Protein AF-W1Q721-F1 (afdb_monomer_lite)

Foldseek 3Di:
DPPDAAAAEDAPDPCPQPDDDPDDDDRDDRPPQAPKDWDWDDPDPPWIKIWIWGFDPVLRVVVVCLVPDPDPQDADADVVVQDFPDPDWTKIFTDDMWGKDWPFPPDPPDQPDWDWDADPVVRDIDIDGHRTYIYTYDDDDDPVCVVVVPVRDDRMDTDTHTHHHPVRVVVVVVVVCVVVVPPPPPPPDDDDDDDDDDDDDDDDDDDD

Radius of gyration: 26.24 Å; chains: 1; bounding box: 109×42×43 Å

Secondary structure (DSSP, 8-state):
--S--EEEEEE-STTSSSPP--S-S--PPPP---S-EEEEEEEETTEEEEEEEE--HHHHHHHHHHHT--S--PPBSSTTT--BSSS--EEEEEEEEEEEEEEE-SSTT--SEEEEEEETTTTEEEEEEEEEEEEEE--PPPTTTHHHHHHHS-SEEEE--BPPBHHHHHHHHHHHHTTS----------------------------

Sequence (208 aa):
MLDQNFYDIKFSSSSSLKKERTNKRKAEEPSDIKAPLFKLISLSDTTNFMTLYTANDNDCDLVNALLSDTTENAPVSSPEEAKPSSDKIFTYQKLRDYDSNSRMSSNAGLFRQLAITFDEKTSTALFVPIKGKIELKKRRIDNFIEPKLRALSYDVINLNIREPTRTEINERDIRRSNFDPMEFGADEEEANEEVAKEEVTVGDTHLA

pLDDT: mean 72.9, std 17.91, range [31.42, 92.75]

InterPro domains:
  IPR007133 RNA polymerase II associated factor Paf1 [PF03985] (1-199)

Structure (mmCIF, N/CA/C/O backbone):
data_AF-W1Q721-F1
#
_entry.id   AF-W1Q721-F1
#
loop_
_atom_site.group_PDB
_atom_site.id
_atom_site.type_symbol
_atom_site.label_atom_id
_atom_site.label_alt_id
_atom_site.label_comp_id
_atom_site.label_asym_id
_atom_site.label_entity_id
_atom_site.label_seq_id
_atom_site.pdbx_PDB_ins_code
_atom_site.Cartn_x
_atom_site.Cartn_y
_atom_site.Cartn_z
_atom_site.occupancy
_atom_site.B_iso_or_equiv
_atom_site.auth_seq_id
_atom_site.auth_comp_id
_atom_site.auth_asym_id
_atom_site.auth_atom_id
_atom_site.pdbx_PDB_model_num
ATOM 1 N N . MET A 1 1 ? 14.921 -7.487 -6.176 1.00 44.28 1 MET A N 1
ATOM 2 C CA . MET A 1 1 ? 13.558 -7.869 -5.730 1.00 44.28 1 MET A CA 1
ATOM 3 C C . MET A 1 1 ? 13.430 -7.830 -4.192 1.00 44.28 1 MET A C 1
ATOM 5 O O . MET A 1 1 ? 12.718 -8.640 -3.618 1.00 44.28 1 MET A O 1
ATOM 9 N N . LEU A 1 2 ? 14.116 -6.890 -3.515 1.00 49.06 2 LEU A N 1
ATOM 10 C CA . LEU A 1 2 ? 14.218 -6.805 -2.042 1.00 49.06 2 LEU A CA 1
ATOM 11 C C . LEU A 1 2 ? 13.654 -5.497 -1.451 1.00 49.06 2 LEU A C 1
ATOM 13 O O . LEU A 1 2 ? 13.449 -5.416 -0.243 1.00 49.06 2 LEU A O 1
ATOM 17 N N . ASP A 1 3 ? 13.354 -4.500 -2.291 1.00 57.44 3 ASP A N 1
ATOM 18 C CA . ASP A 1 3 ? 12.839 -3.198 -1.832 1.00 57.44 3 ASP A CA 1
ATOM 19 C C . ASP A 1 3 ? 11.321 -3.224 -1.596 1.00 57.44 3 ASP A C 1
ATOM 21 O O . ASP A 1 3 ? 10.780 -2.421 -0.836 1.00 57.44 3 ASP A O 1
ATOM 25 N N . GLN A 1 4 ? 10.622 -4.161 -2.242 1.00 72.81 4 GLN A N 1
ATOM 26 C CA . GLN A 1 4 ? 9.184 -4.349 -2.093 1.00 72.81 4 GLN A CA 1
ATOM 27 C C . GLN A 1 4 ? 8.896 -5.351 -0.979 1.00 72.81 4 GLN A C 1
ATOM 29 O O . GLN A 1 4 ? 9.322 -6.506 -1.010 1.00 72.81 4 GLN A O 1
ATOM 34 N N . ASN A 1 5 ? 8.137 -4.891 0.011 1.00 80.00 5 ASN A N 1
ATOM 35 C CA . ASN A 1 5 ? 7.695 -5.700 1.133 1.00 80.00 5 ASN A CA 1
ATOM 36 C C . ASN A 1 5 ? 6.255 -6.130 0.906 1.00 80.00 5 ASN A C 1
ATOM 38 O O . ASN A 1 5 ? 5.346 -5.302 0.954 1.00 80.00 5 ASN A O 1
ATOM 42 N N . PHE A 1 6 ? 6.044 -7.426 0.714 1.00 85.19 6 PHE A N 1
ATOM 43 C CA . PHE A 1 6 ? 4.704 -7.963 0.547 1.00 85.19 6 PHE A CA 1
ATOM 44 C C . PHE A 1 6 ? 4.094 -8.290 1.908 1.00 85.19 6 PHE A C 1
ATOM 46 O O . PHE A 1 6 ? 4.728 -8.908 2.770 1.00 85.19 6 PHE A O 1
ATOM 53 N N . TYR A 1 7 ? 2.846 -7.875 2.094 1.00 86.69 7 TYR A N 1
ATOM 54 C CA . TYR A 1 7 ? 2.052 -8.148 3.285 1.00 86.69 7 TYR A CA 1
ATOM 55 C C . TYR A 1 7 ? 0.719 -8.766 2.881 1.00 86.69 7 TYR A C 1
ATOM 57 O O . TYR A 1 7 ? 0.099 -8.349 1.907 1.00 86.69 7 TYR A O 1
ATOM 65 N N . ASP A 1 8 ? 0.264 -9.733 3.669 1.00 87.06 8 ASP A N 1
ATOM 66 C CA . ASP A 1 8 ? -1.080 -10.291 3.551 1.00 87.06 8 ASP A CA 1
ATOM 67 C C . ASP A 1 8 ? -2.066 -9.393 4.313 1.00 87.06 8 ASP A C 1
ATOM 69 O O . ASP A 1 8 ? -1.955 -9.233 5.535 1.00 87.06 8 ASP A O 1
ATOM 73 N N . ILE A 1 9 ? -3.010 -8.779 3.598 1.00 87.12 9 ILE A N 1
ATOM 74 C CA . ILE A 1 9 ? -4.035 -7.910 4.182 1.00 87.12 9 ILE A CA 1
ATOM 75 C C . ILE A 1 9 ? -5.312 -8.724 4.373 1.00 87.12 9 ILE A C 1
ATOM 77 O O . ILE A 1 9 ? -6.020 -9.045 3.421 1.00 87.12 9 ILE A O 1
ATOM 81 N N . LYS A 1 10 ? -5.658 -9.002 5.634 1.00 87.88 10 LYS A N 1
ATOM 82 C CA . LYS A 1 10 ? -6.904 -9.690 5.985 1.00 87.88 10 LYS A CA 1
ATOM 83 C C . LYS A 1 10 ? -7.911 -8.722 6.576 1.00 87.88 10 LYS A C 1
ATOM 85 O O . LYS A 1 10 ? -7.728 -8.192 7.673 1.00 87.88 10 LYS A O 1
ATOM 90 N N . PHE A 1 11 ? -9.059 -8.617 5.924 1.00 85.81 11 PHE A N 1
ATOM 91 C CA . PHE A 1 11 ? -10.230 -7.997 6.516 1.00 85.81 11 PHE A CA 1
ATOM 92 C C . PHE A 1 11 ? -10.914 -8.963 7.490 1.00 85.81 11 PHE A C 1
ATOM 94 O O . PHE A 1 11 ? -11.418 -10.016 7.110 1.00 85.81 11 PHE A O 1
ATOM 101 N N . SER A 1 12 ? -10.916 -8.621 8.776 1.00 81.62 12 SER A N 1
ATOM 102 C CA . SER A 1 12 ? -11.415 -9.506 9.843 1.00 81.62 12 SER A CA 1
ATOM 103 C C . SER A 1 12 ? -12.943 -9.550 9.983 1.00 81.62 12 SER A C 1
ATOM 105 O O . SER A 1 12 ? -13.462 -10.389 10.714 1.00 81.62 12 SER A O 1
ATOM 107 N N . SER A 1 13 ? -13.673 -8.661 9.305 1.00 68.81 13 SER A N 1
ATOM 108 C CA . SER A 1 13 ? -15.127 -8.529 9.421 1.00 68.81 13 SER A CA 1
ATOM 109 C C . SER A 1 13 ? -15.785 -8.628 8.052 1.00 68.81 13 SER A C 1
ATOM 111 O O . SER A 1 13 ? -15.409 -7.903 7.139 1.00 68.81 13 SER A O 1
ATOM 113 N N . SER A 1 14 ? -16.847 -9.426 7.929 1.00 59.50 14 SER A N 1
ATOM 114 C CA . SER A 1 14 ? -17.639 -9.587 6.694 1.00 59.50 14 SER A CA 1
ATOM 115 C C . SER A 1 14 ? -18.353 -8.303 6.228 1.00 59.50 14 SER A C 1
ATOM 117 O O . SER A 1 14 ? -19.008 -8.292 5.186 1.00 59.50 14 SER A O 1
ATOM 119 N N . SER A 1 15 ? -18.264 -7.223 7.014 1.00 59.62 15 SER A N 1
ATOM 120 C CA . SER A 1 15 ? -18.813 -5.893 6.709 1.00 59.62 15 SER A CA 1
ATOM 121 C C . SER A 1 15 ? -17.734 -4.821 6.526 1.00 59.62 15 SER A C 1
ATOM 123 O O . SER A 1 15 ? -18.069 -3.643 6.410 1.00 59.62 15 SER A O 1
ATOM 125 N N . SER A 1 16 ? -16.448 -5.188 6.526 1.00 61.97 16 SER A N 1
ATOM 126 C CA . SER A 1 16 ? -15.343 -4.233 6.367 1.00 61.97 16 SER A CA 1
ATOM 127 C C . SER A 1 16 ? -15.384 -3.529 5.013 1.00 61.97 16 SER A C 1
ATOM 129 O O . SER A 1 16 ? -15.204 -2.320 4.970 1.00 61.97 16 SER A O 1
ATOM 131 N N . LEU A 1 17 ? -15.691 -4.270 3.946 1.00 67.44 17 LEU A N 1
ATOM 132 C CA . LEU A 1 17 ? -15.706 -3.782 2.565 1.00 67.44 17 LEU A CA 1
ATOM 133 C C . LEU A 1 17 ? -17.085 -3.299 2.107 1.00 67.44 17 LEU A C 1
ATOM 135 O O . LEU A 1 17 ? -17.212 -2.672 1.064 1.00 67.44 17 LEU A O 1
ATOM 139 N N . LYS A 1 18 ? -18.139 -3.565 2.886 1.00 63.62 18 LYS A N 1
ATOM 140 C CA . LYS A 1 18 ? -19.484 -3.098 2.541 1.00 63.62 18 LYS A CA 1
ATOM 141 C C . LYS A 1 18 ? -19.579 -1.595 2.801 1.00 63.62 18 LYS A C 1
ATOM 143 O O . LYS A 1 18 ? -19.234 -1.128 3.902 1.00 63.62 18 LYS A O 1
ATOM 148 N N . LYS A 1 19 ? -20.087 -0.844 1.816 1.00 58.22 19 LYS A N 1
ATOM 149 C CA . LYS A 1 19 ? -20.560 0.527 2.040 1.00 58.22 19 LYS A CA 1
ATOM 150 C C . LYS A 1 19 ? -21.539 0.506 3.209 1.00 58.22 19 LYS A C 1
ATOM 152 O O . LYS A 1 19 ? -22.361 -0.401 3.357 1.00 58.22 19 LYS A O 1
ATOM 157 N N . GLU A 1 20 ? -21.354 1.447 4.125 1.00 55.50 20 GLU A N 1
ATOM 158 C CA . GLU A 1 20 ? -22.241 1.566 5.274 1.00 55.50 20 GLU A CA 1
ATOM 159 C C . GLU A 1 20 ? -23.632 1.922 4.745 1.00 55.50 20 GLU A C 1
ATOM 161 O O . GLU A 1 20 ? -23.755 2.834 3.933 1.00 55.50 20 GLU A O 1
ATOM 166 N N . ARG A 1 21 ? -24.662 1.156 5.125 1.00 51.06 21 ARG A N 1
ATOM 167 C CA . ARG A 1 21 ? -26.024 1.348 4.611 1.00 51.06 21 ARG A CA 1
ATOM 168 C C . ARG A 1 21 ? -26.571 2.693 5.085 1.00 51.06 21 ARG A C 1
ATOM 170 O O . ARG A 1 21 ? -27.197 2.769 6.137 1.00 51.06 21 ARG A O 1
ATOM 177 N N . THR A 1 22 ? -26.396 3.737 4.292 1.00 46.75 22 THR A N 1
ATOM 178 C CA . THR A 1 22 ? -27.142 4.984 4.435 1.00 46.75 22 THR A CA 1
ATOM 179 C C . THR A 1 22 ? -28.477 4.810 3.711 1.00 46.75 22 THR A C 1
ATOM 181 O O . THR A 1 22 ? -28.616 5.075 2.529 1.00 46.75 22 THR A O 1
ATOM 184 N N . ASN A 1 23 ? -29.472 4.281 4.429 1.00 50.09 23 ASN A N 1
ATOM 185 C CA . ASN A 1 23 ? -30.894 4.343 4.070 1.00 50.09 23 ASN A CA 1
ATOM 186 C C . ASN A 1 23 ? -31.252 4.081 2.587 1.00 50.09 23 ASN A C 1
ATOM 188 O O . ASN A 1 23 ? -31.587 5.025 1.877 1.00 50.09 23 ASN A O 1
ATOM 192 N N . LYS A 1 24 ? -31.296 2.814 2.137 1.00 47.56 24 LYS A N 1
ATOM 193 C CA . LYS A 1 24 ? -32.285 2.285 1.160 1.00 47.56 24 LYS A CA 1
ATOM 194 C C . LYS A 1 24 ? -32.052 0.800 0.847 1.00 47.56 24 LYS A C 1
ATOM 196 O O . LYS A 1 24 ? -30.956 0.267 0.948 1.00 47.56 24 LYS A O 1
ATOM 201 N N . ARG A 1 25 ? -33.153 0.130 0.500 1.00 46.50 25 ARG A N 1
ATOM 202 C CA . ARG A 1 25 ? -33.379 -1.322 0.359 1.00 46.50 25 ARG A CA 1
ATOM 203 C C . ARG A 1 25 ? -32.711 -1.986 -0.860 1.00 46.50 25 ARG A C 1
ATOM 205 O O . ARG A 1 25 ? -33.315 -2.860 -1.472 1.00 46.50 25 ARG A O 1
ATOM 212 N N . LYS A 1 26 ? -31.491 -1.607 -1.233 1.00 45.38 26 LYS A N 1
ATOM 213 C CA . LYS A 1 26 ? -30.727 -2.352 -2.242 1.00 45.38 26 LYS A CA 1
ATOM 214 C C . LYS A 1 26 ? -29.469 -2.889 -1.580 1.00 45.38 26 LYS A C 1
ATOM 216 O O . LYS A 1 26 ? -28.720 -2.142 -0.959 1.00 45.38 26 LYS A O 1
ATOM 221 N N . ALA A 1 27 ? -29.302 -4.208 -1.612 1.00 42.53 27 ALA A N 1
ATOM 222 C CA . ALA A 1 27 ? -28.009 -4.806 -1.339 1.00 42.53 27 ALA A CA 1
ATOM 223 C C . ALA A 1 27 ? -27.096 -4.350 -2.479 1.00 42.53 27 ALA A C 1
ATOM 225 O O . ALA A 1 27 ? -27.151 -4.912 -3.564 1.00 42.53 27 ALA A O 1
ATOM 226 N N . GLU A 1 28 ? -26.375 -3.251 -2.268 1.00 51.97 28 GLU A N 1
ATOM 227 C CA . GLU A 1 28 ? -25.284 -2.879 -3.160 1.00 51.97 28 GLU A CA 1
ATOM 228 C C . GLU A 1 28 ? -24.259 -4.013 -3.108 1.00 51.97 28 GLU A C 1
ATOM 230 O O . GLU A 1 28 ? -23.929 -4.516 -2.023 1.00 51.97 28 GLU A O 1
ATOM 235 N N . GLU A 1 29 ? -23.836 -4.462 -4.287 1.00 49.09 29 GLU A N 1
ATOM 236 C CA . GLU A 1 29 ? -22.746 -5.418 -4.431 1.00 49.09 29 GLU A CA 1
ATOM 237 C C . GLU A 1 29 ? -21.496 -4.888 -3.709 1.00 49.09 29 GLU A C 1
ATOM 239 O O . GLU A 1 29 ? -21.367 -3.671 -3.512 1.00 49.09 29 GLU A O 1
ATOM 244 N N . PRO A 1 30 ? -20.609 -5.771 -3.208 1.00 53.75 30 PRO A N 1
ATOM 245 C CA . PRO A 1 30 ? -19.333 -5.315 -2.665 1.00 53.75 30 PRO A CA 1
ATOM 246 C C . PRO A 1 30 ? -18.684 -4.374 -3.684 1.00 53.75 30 PRO A C 1
ATOM 248 O O . PRO A 1 30 ? -18.600 -4.722 -4.855 1.00 53.75 30 PRO A O 1
ATOM 251 N N . SER A 1 31 ? -18.279 -3.168 -3.268 1.00 59.88 31 SER A N 1
ATOM 252 C CA . SER A 1 31 ? -17.542 -2.311 -4.193 1.00 59.88 31 SER A CA 1
ATOM 253 C C . SER A 1 31 ? -16.242 -3.028 -4.523 1.00 59.88 31 SER A C 1
ATOM 255 O O . SER A 1 31 ? -15.468 -3.312 -3.601 1.00 59.88 31 SER A O 1
ATOM 257 N N . ASP A 1 32 ? -16.012 -3.319 -5.796 1.00 68.81 32 ASP A N 1
ATOM 258 C CA . ASP A 1 32 ? -14.731 -3.835 -6.249 1.00 68.81 32 ASP A CA 1
ATOM 259 C C . ASP A 1 32 ? -13.669 -2.778 -5.954 1.00 68.81 32 ASP A C 1
ATOM 261 O O . ASP A 1 32 ? -13.648 -1.693 -6.532 1.00 68.81 32 ASP A O 1
ATOM 265 N N . ILE A 1 33 ? -12.806 -3.064 -4.981 1.00 75.06 33 ILE A N 1
ATOM 266 C CA . ILE A 1 33 ? -11.715 -2.164 -4.627 1.00 75.06 33 ILE A CA 1
ATOM 267 C C . ILE A 1 33 ? -10.602 -2.397 -5.638 1.00 75.06 33 ILE A C 1
ATOM 269 O O . ILE A 1 33 ? -9.768 -3.289 -5.474 1.00 75.06 33 ILE A O 1
ATOM 273 N N . LYS A 1 34 ? -10.607 -1.589 -6.693 1.00 80.69 34 LYS A N 1
ATOM 274 C CA . LYS A 1 34 ? -9.538 -1.551 -7.686 1.00 80.69 34 LYS A CA 1
ATOM 275 C C . LYS A 1 34 ? -8.477 -0.526 -7.269 1.00 80.69 34 LYS A C 1
ATOM 277 O O . LYS A 1 34 ? -8.814 0.527 -6.735 1.00 80.69 34 LYS A O 1
ATOM 282 N N . ALA A 1 35 ? -7.201 -0.862 -7.479 1.00 85.50 35 ALA A N 1
ATOM 283 C CA . ALA A 1 35 ? -6.041 -0.012 -7.177 1.00 85.50 35 ALA A CA 1
ATOM 284 C C . ALA A 1 35 ? -6.056 0.637 -5.765 1.00 85.50 35 ALA A C 1
ATOM 286 O O . ALA A 1 35 ? -5.959 1.860 -5.666 1.00 85.50 35 ALA A O 1
ATOM 287 N N . PRO A 1 36 ? -6.203 -0.125 -4.659 1.00 90.06 36 PRO A N 1
ATOM 288 C CA . PRO A 1 36 ? -6.260 0.456 -3.318 1.00 90.06 36 PRO A CA 1
ATOM 289 C C . PRO A 1 36 ? -4.937 1.088 -2.887 1.00 90.06 36 PRO A C 1
ATOM 291 O O . PRO A 1 36 ? -3.877 0.476 -3.011 1.00 90.06 36 PRO A O 1
ATOM 294 N N . LEU A 1 37 ? -5.022 2.253 -2.244 1.00 91.19 37 LEU A N 1
ATOM 295 C CA . LEU A 1 37 ? -3.900 2.853 -1.530 1.00 91.19 37 LEU A CA 1
ATOM 296 C C . LEU A 1 37 ? -4.153 2.774 -0.023 1.00 91.19 37 LEU A C 1
ATOM 298 O O . LEU A 1 37 ? -5.150 3.289 0.486 1.00 91.19 37 LEU A O 1
ATOM 302 N N . PHE A 1 38 ? -3.237 2.135 0.700 1.00 91.12 38 PHE A N 1
ATOM 303 C CA . PHE A 1 38 ? -3.291 2.020 2.154 1.00 91.12 38 PHE A CA 1
ATOM 304 C C . PHE A 1 38 ? -2.239 2.925 2.794 1.00 91.12 38 PHE A C 1
ATOM 306 O O . PHE A 1 38 ? -1.048 2.791 2.518 1.00 91.12 38 PHE A O 1
ATOM 313 N N . LYS A 1 39 ? -2.671 3.822 3.683 1.00 90.19 39 LYS A N 1
ATOM 314 C CA . LYS A 1 39 ? -1.780 4.657 4.497 1.00 90.19 39 LYS A CA 1
ATOM 315 C C . LYS A 1 39 ? -1.828 4.187 5.943 1.00 90.19 39 LYS A C 1
ATOM 317 O O . LYS A 1 39 ? -2.883 4.255 6.575 1.00 90.19 39 LYS A O 1
ATOM 32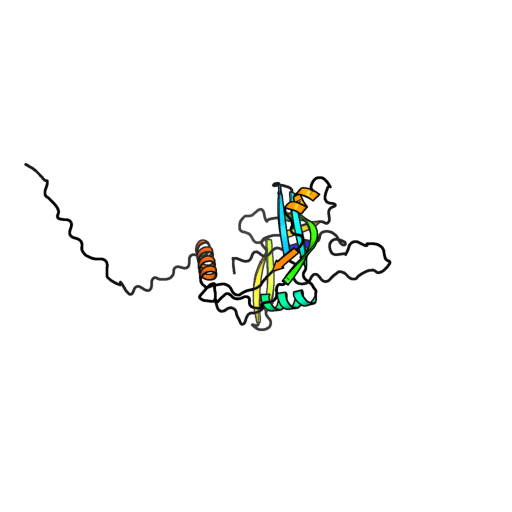2 N N . LEU A 1 40 ? -0.685 3.762 6.469 1.00 89.56 40 LEU A N 1
ATOM 323 C CA . LEU A 1 40 ? -0.528 3.472 7.890 1.00 89.56 40 LEU A CA 1
ATOM 324 C C . LEU A 1 40 ? -0.389 4.785 8.673 1.00 89.56 40 LEU A C 1
ATOM 326 O O . LEU A 1 40 ? 0.361 5.677 8.279 1.00 89.56 40 LEU A O 1
ATOM 330 N N . ILE A 1 41 ? -1.115 4.894 9.780 1.00 89.06 41 ILE A N 1
ATOM 331 C CA . ILE A 1 41 ? -1.090 6.024 10.704 1.00 89.06 41 ILE A CA 1
ATOM 332 C C . ILE A 1 41 ? -0.826 5.476 12.103 1.00 89.06 41 ILE A C 1
ATOM 334 O O . ILE A 1 41 ? -1.689 4.842 12.712 1.00 89.06 41 ILE A O 1
ATOM 338 N N . SER A 1 42 ? 0.362 5.752 12.624 1.00 87.19 42 SER A N 1
ATOM 339 C CA . SER A 1 42 ? 0.734 5.411 13.996 1.00 87.19 42 SER A CA 1
ATOM 340 C C . SER A 1 42 ? 0.403 6.578 14.916 1.00 87.19 42 SER A C 1
ATOM 342 O O . SER A 1 42 ? 0.971 7.659 14.781 1.00 87.19 42 SER A O 1
ATOM 344 N N . LEU A 1 43 ? -0.549 6.374 15.829 1.00 84.12 43 LEU A N 1
ATOM 345 C CA . LEU A 1 43 ? -0.936 7.388 16.815 1.00 84.12 43 LEU A CA 1
ATOM 346 C C . LEU A 1 43 ? -0.166 7.211 18.128 1.00 84.12 43 LEU A C 1
ATOM 348 O O . LEU A 1 43 ? 0.197 8.190 18.776 1.00 84.12 43 LEU A O 1
ATOM 352 N N . SER A 1 44 ? 0.058 5.957 18.517 1.00 82.50 44 SER A N 1
ATOM 353 C CA . SER A 1 44 ? 0.882 5.542 19.651 1.00 82.50 44 SER A CA 1
ATOM 354 C C . SER A 1 44 ? 1.509 4.180 19.354 1.00 82.50 44 SER A C 1
ATOM 356 O O . SER A 1 44 ? 1.069 3.491 18.433 1.00 82.50 44 SER A O 1
ATOM 358 N N . ASP A 1 45 ? 2.460 3.744 20.179 1.00 75.94 45 ASP A N 1
ATOM 359 C CA . ASP A 1 45 ? 3.132 2.440 20.032 1.00 75.94 45 ASP A CA 1
ATOM 360 C C . ASP A 1 45 ? 2.155 1.251 19.994 1.00 75.94 45 ASP A C 1
ATOM 362 O O . ASP A 1 45 ? 2.433 0.208 19.407 1.00 75.94 45 ASP A O 1
ATOM 366 N N . THR A 1 46 ? 0.982 1.412 20.609 1.00 76.88 46 THR A N 1
ATOM 367 C CA . THR A 1 46 ? -0.052 0.376 20.711 1.00 76.88 46 THR A CA 1
ATOM 368 C C . THR A 1 46 ? -1.222 0.572 19.754 1.00 76.88 46 THR A C 1
ATOM 370 O O . THR A 1 46 ? -1.987 -0.368 19.539 1.00 76.88 46 THR A O 1
ATOM 373 N N . THR A 1 47 ? -1.403 1.777 19.204 1.00 81.88 47 THR A N 1
ATOM 374 C CA . THR A 1 47 ? -2.593 2.134 18.424 1.00 81.88 47 THR A CA 1
ATOM 375 C C . THR A 1 47 ? -2.196 2.604 17.034 1.00 81.88 47 THR A C 1
ATOM 377 O O . THR A 1 47 ? -1.790 3.751 16.828 1.00 81.88 47 THR A O 1
ATOM 380 N N . ASN A 1 48 ? -2.385 1.706 16.071 1.00 87.94 48 ASN A N 1
ATOM 381 C CA . ASN A 1 48 ? -2.134 1.948 14.660 1.00 87.94 48 ASN A CA 1
ATOM 382 C C . ASN A 1 48 ? -3.447 1.889 13.880 1.00 87.94 48 ASN A C 1
ATOM 384 O O . ASN A 1 48 ? -4.210 0.929 13.989 1.00 87.94 48 ASN A O 1
ATOM 388 N N . PHE A 1 49 ? -3.681 2.883 13.036 1.00 89.56 49 PHE A N 1
ATOM 389 C CA . PHE A 1 49 ? -4.792 2.915 12.0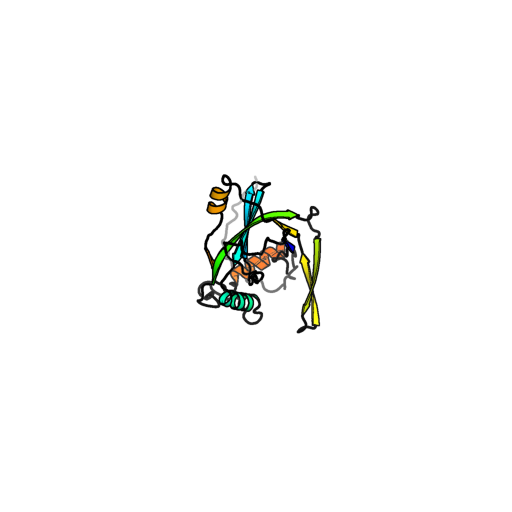96 1.00 89.56 49 PHE A CA 1
ATOM 390 C C . PHE A 1 49 ? -4.284 2.760 10.667 1.00 89.56 49 PHE A C 1
ATOM 392 O O . PHE A 1 49 ? -3.165 3.143 10.347 1.00 89.56 49 PHE A O 1
ATOM 399 N N . MET A 1 50 ? -5.129 2.231 9.791 1.00 90.81 50 MET A N 1
ATOM 400 C CA . MET A 1 50 ? -4.879 2.182 8.357 1.00 90.81 50 MET A CA 1
ATOM 401 C C . MET A 1 50 ? -6.022 2.871 7.627 1.00 90.81 50 MET A C 1
ATOM 403 O O . MET A 1 50 ? -7.168 2.425 7.707 1.00 90.81 50 MET A O 1
ATOM 407 N N . THR A 1 51 ? -5.715 3.924 6.883 1.00 90.50 51 THR A N 1
ATOM 408 C CA . THR A 1 51 ? -6.687 4.575 6.006 1.00 90.50 51 THR A CA 1
ATOM 409 C C . THR A 1 51 ? -6.611 3.963 4.614 1.00 90.50 51 THR A C 1
ATOM 411 O O . THR A 1 51 ? -5.528 3.844 4.042 1.00 90.50 51 THR A O 1
ATOM 414 N N . LEU A 1 52 ? -7.766 3.584 4.075 1.00 90.56 52 LEU A N 1
ATOM 415 C CA . LEU A 1 52 ? -7.932 3.120 2.704 1.00 90.56 52 LEU A CA 1
ATOM 416 C C . LEU A 1 52 ? -8.423 4.270 1.826 1.00 90.56 52 LEU A C 1
ATOM 418 O O . LEU A 1 52 ? -9.440 4.901 2.132 1.00 90.56 52 LEU A O 1
ATOM 422 N N . TYR A 1 53 ? -7.733 4.466 0.711 1.00 91.25 53 TYR A N 1
ATOM 423 C CA . TYR A 1 53 ? -8.101 5.385 -0.352 1.00 91.25 53 TYR A CA 1
ATOM 424 C C . TYR A 1 53 ? -8.346 4.620 -1.650 1.00 91.25 53 TYR A C 1
ATOM 426 O O . TYR A 1 53 ? -7.683 3.616 -1.926 1.00 91.25 53 TYR A O 1
ATOM 434 N N . THR A 1 54 ? -9.276 5.121 -2.455 1.00 89.69 54 THR A N 1
ATOM 435 C CA . THR A 1 54 ? -9.627 4.553 -3.762 1.00 89.69 54 THR A CA 1
ATOM 436 C C . THR A 1 54 ? -9.748 5.663 -4.797 1.00 89.69 54 THR A C 1
ATOM 438 O O . THR A 1 54 ? -10.219 6.757 -4.473 1.00 89.69 54 THR A O 1
ATOM 441 N N . ALA A 1 55 ? -9.330 5.382 -6.029 1.00 87.94 55 ALA A N 1
ATOM 442 C CA . ALA A 1 55 ? -9.588 6.246 -7.177 1.00 87.94 55 ALA A CA 1
ATOM 443 C C . ALA A 1 55 ? -10.955 5.914 -7.810 1.00 87.94 55 ALA A C 1
ATOM 445 O O . ALA A 1 55 ? -11.659 5.009 -7.355 1.00 87.94 55 ALA A O 1
ATOM 446 N N . ASN A 1 56 ? -11.349 6.665 -8.840 1.00 85.69 56 ASN A N 1
ATOM 447 C CA . ASN A 1 56 ? -12.548 6.360 -9.625 1.00 85.69 56 ASN A CA 1
ATOM 448 C C . ASN A 1 56 ? -12.336 5.095 -10.469 1.00 85.69 56 ASN A C 1
ATOM 450 O O . ASN A 1 56 ? -11.219 4.841 -10.907 1.00 85.69 56 ASN A O 1
ATOM 454 N N . ASP A 1 57 ? -13.401 4.360 -10.795 1.00 82.31 57 ASP A N 1
ATOM 455 C CA . ASP A 1 57 ? -13.297 3.079 -11.518 1.00 82.31 57 ASP A CA 1
ATOM 456 C C . ASP A 1 57 ? -12.497 3.176 -12.831 1.00 82.31 57 ASP A C 1
ATOM 458 O O . ASP A 1 57 ? -11.614 2.356 -13.078 1.00 82.31 57 ASP A O 1
ATOM 462 N N . ASN A 1 58 ? -12.734 4.227 -13.626 1.00 83.69 58 ASN A N 1
ATOM 463 C CA . ASN A 1 58 ? -12.005 4.480 -14.877 1.00 83.69 58 ASN A CA 1
ATOM 464 C C . ASN A 1 58 ? -10.515 4.788 -14.647 1.00 83.69 58 ASN A C 1
ATOM 466 O O . ASN A 1 58 ? -9.673 4.490 -15.490 1.00 83.69 58 ASN A O 1
ATOM 470 N N . ASP A 1 59 ? -10.196 5.428 -13.524 1.00 86.50 59 ASP A N 1
ATOM 471 C CA . ASP A 1 59 ? -8.832 5.801 -13.159 1.00 86.50 59 ASP A CA 1
ATOM 472 C C . ASP A 1 59 ? -8.074 4.595 -12.598 1.00 86.50 59 ASP A C 1
ATOM 474 O O . ASP A 1 59 ? -6.891 4.436 -12.877 1.00 86.50 59 ASP A O 1
ATOM 478 N N . CYS A 1 60 ? -8.757 3.708 -11.873 1.00 86.19 60 CYS A N 1
ATOM 479 C CA . CYS A 1 60 ? -8.173 2.497 -11.308 1.00 86.19 60 CYS A CA 1
ATOM 480 C C . CYS A 1 60 ? -7.618 1.552 -12.378 1.00 86.19 60 CYS A C 1
ATOM 482 O O . CYS A 1 60 ? -6.525 1.016 -12.205 1.00 86.19 60 CYS A O 1
ATOM 484 N N . ASP A 1 61 ? -8.355 1.341 -13.471 1.00 87.44 61 ASP A N 1
ATOM 485 C CA . ASP A 1 61 ? -7.906 0.457 -14.552 1.00 87.44 61 ASP A CA 1
ATOM 486 C C . ASP A 1 61 ? -6.664 1.041 -15.258 1.00 87.44 61 ASP A C 1
ATOM 488 O O . ASP A 1 61 ? -5.720 0.308 -15.549 1.00 87.44 61 ASP A O 1
ATOM 492 N N . LEU A 1 62 ? -6.607 2.369 -15.430 1.00 87.81 62 LEU A N 1
ATOM 493 C CA . LEU A 1 62 ? -5.440 3.070 -15.980 1.00 87.81 62 LEU A CA 1
ATOM 494 C C . LEU A 1 62 ? -4.231 3.023 -15.040 1.00 87.81 62 LEU A C 1
ATOM 496 O O . LEU A 1 62 ? -3.125 2.747 -15.489 1.00 87.81 62 LEU A O 1
ATOM 500 N N . VAL A 1 63 ? -4.430 3.259 -13.740 1.00 88.31 63 VAL A N 1
ATOM 501 C CA . VAL A 1 63 ? -3.353 3.171 -12.743 1.00 88.31 63 VAL A CA 1
ATOM 502 C C . VAL A 1 63 ? -2.774 1.762 -12.702 1.00 88.31 63 VAL A C 1
ATOM 504 O O . VAL A 1 63 ? -1.557 1.606 -12.701 1.00 88.31 63 VAL A O 1
ATOM 507 N N . ASN A 1 64 ? -3.625 0.733 -12.697 1.00 86.94 64 ASN A N 1
ATOM 508 C CA . ASN A 1 64 ? -3.156 -0.649 -12.716 1.00 86.94 64 ASN A CA 1
ATOM 509 C C . ASN A 1 64 ? -2.375 -0.954 -13.995 1.00 86.94 64 ASN A C 1
ATOM 511 O O . ASN A 1 64 ? -1.327 -1.583 -13.903 1.00 86.94 64 ASN A O 1
ATOM 515 N N . ALA A 1 65 ? -2.848 -0.482 -15.155 1.00 86.44 65 ALA A N 1
ATOM 516 C CA . ALA A 1 65 ? -2.138 -0.645 -16.418 1.00 86.44 65 ALA A CA 1
ATOM 517 C C . ALA A 1 65 ? -0.741 -0.006 -16.360 1.00 86.44 65 ALA A C 1
ATOM 519 O O . ALA A 1 65 ? 0.234 -0.703 -16.624 1.00 86.44 65 ALA A O 1
ATOM 520 N N . LEU A 1 66 ? -0.645 1.253 -15.912 1.00 85.06 66 LEU A N 1
ATOM 521 C CA . LEU A 1 66 ? 0.622 1.984 -15.766 1.00 85.06 66 LEU A CA 1
ATOM 522 C C . LEU A 1 66 ? 1.582 1.307 -14.776 1.00 85.06 66 LEU A C 1
ATOM 524 O O . LEU A 1 66 ? 2.759 1.152 -15.067 1.00 85.06 66 LEU A O 1
ATOM 528 N N . LEU A 1 67 ? 1.095 0.855 -13.615 1.00 83.44 67 LEU A N 1
ATOM 529 C CA . LEU A 1 67 ? 1.930 0.162 -12.621 1.00 83.44 67 LEU A CA 1
ATOM 530 C C . LEU A 1 67 ? 2.372 -1.239 -13.068 1.00 83.44 67 LEU A C 1
ATOM 532 O O . LEU A 1 67 ? 3.344 -1.772 -12.535 1.00 83.44 67 LEU A O 1
ATOM 536 N N . SER A 1 68 ? 1.631 -1.856 -13.990 1.00 81.06 68 SER A N 1
ATOM 537 C CA . SER A 1 68 ? 1.943 -3.172 -14.555 1.00 81.06 68 SER A CA 1
ATOM 538 C C . SER A 1 68 ? 2.762 -3.106 -15.844 1.00 81.06 68 SER A C 1
ATOM 540 O O . SER A 1 68 ? 3.073 -4.157 -16.408 1.00 81.06 68 SER A O 1
ATOM 542 N N . ASP A 1 69 ? 3.084 -1.904 -16.327 1.00 81.50 69 ASP A N 1
ATOM 543 C CA . ASP A 1 69 ? 3.801 -1.740 -17.581 1.00 81.50 69 ASP A CA 1
ATOM 544 C C . ASP A 1 69 ? 5.253 -2.216 -17.444 1.00 81.50 69 ASP A C 1
ATOM 546 O O . ASP A 1 69 ? 6.030 -1.784 -16.589 1.00 81.50 69 ASP A O 1
ATOM 550 N N . THR A 1 70 ? 5.618 -3.162 -18.300 1.00 73.50 70 THR A N 1
ATOM 551 C CA . THR A 1 70 ? 6.964 -3.732 -18.368 1.00 73.50 70 THR A CA 1
ATOM 552 C C . THR A 1 70 ? 7.798 -3.131 -19.496 1.00 73.50 70 THR A C 1
ATOM 554 O O . THR A 1 70 ? 8.986 -3.434 -19.581 1.00 73.50 70 THR A O 1
ATOM 557 N N . THR A 1 71 ? 7.197 -2.337 -20.386 1.00 69.25 71 THR A N 1
ATOM 558 C CA . THR A 1 71 ? 7.798 -1.930 -21.664 1.00 69.25 71 THR A CA 1
ATOM 559 C C . THR A 1 71 ? 8.570 -0.612 -21.602 1.00 69.25 71 THR A C 1
ATOM 561 O O . THR A 1 71 ? 9.618 -0.515 -22.238 1.00 69.25 71 THR A O 1
ATOM 564 N N . GLU A 1 72 ? 8.141 0.356 -20.788 1.00 62.09 72 GLU A N 1
ATOM 565 C CA . GLU A 1 72 ? 8.703 1.721 -20.758 1.00 62.09 72 GLU A CA 1
ATOM 566 C C . GLU A 1 72 ? 9.566 2.038 -19.512 1.00 62.09 72 GLU A C 1
ATOM 568 O O . GLU A 1 72 ? 9.693 3.183 -19.108 1.00 62.09 72 GLU A O 1
ATOM 573 N N . ASN A 1 73 ? 10.257 1.049 -18.928 1.00 61.56 73 ASN A N 1
ATOM 574 C CA . ASN A 1 73 ? 11.066 1.218 -17.699 1.00 61.56 73 ASN A CA 1
ATOM 575 C C . ASN A 1 73 ? 12.493 1.793 -17.916 1.00 61.56 73 ASN A C 1
ATOM 577 O O . ASN A 1 73 ? 13.410 1.510 -17.133 1.00 61.56 73 ASN A O 1
ATOM 581 N N . ALA A 1 74 ? 12.750 2.531 -19.001 1.00 66.94 74 ALA A N 1
ATOM 582 C CA . ALA A 1 74 ? 14.088 3.072 -19.254 1.00 66.94 74 ALA A CA 1
ATOM 583 C C . ALA A 1 74 ? 14.344 4.303 -18.360 1.00 66.94 74 ALA A C 1
ATOM 585 O O . ALA A 1 74 ? 13.592 5.275 -18.439 1.00 66.94 74 ALA A O 1
ATOM 586 N N . PRO A 1 75 ? 15.403 4.315 -17.527 1.00 67.94 75 PRO A N 1
ATOM 587 C CA . PRO A 1 75 ? 15.637 5.435 -16.631 1.00 67.94 75 PRO A CA 1
ATOM 588 C C . PRO A 1 75 ? 15.998 6.702 -17.392 1.00 67.94 75 PRO A C 1
ATOM 590 O O . PRO A 1 75 ? 16.928 6.723 -18.203 1.00 67.94 75 PRO A O 1
ATOM 593 N N . VAL A 1 76 ? 15.300 7.781 -17.056 1.00 77.50 76 VAL A N 1
ATOM 594 C CA . VAL A 1 76 ? 15.565 9.115 -17.596 1.00 77.50 76 VAL A CA 1
ATOM 595 C C . VAL A 1 76 ? 16.824 9.720 -16.972 1.00 77.50 76 VAL A C 1
ATOM 597 O O . VAL A 1 76 ? 17.153 9.477 -15.802 1.00 77.50 76 VAL A O 1
ATOM 600 N N . SER A 1 77 ? 17.561 10.494 -17.771 1.00 71.00 77 SER A N 1
ATOM 601 C CA . SER A 1 77 ? 18.880 11.012 -17.388 1.00 71.00 77 SER A CA 1
ATOM 602 C C . SER A 1 77 ? 18.786 12.249 -16.501 1.00 71.00 77 SER A C 1
ATOM 604 O O . SER A 1 77 ? 19.640 12.438 -15.639 1.00 71.00 77 SER A O 1
ATOM 606 N N . SER A 1 78 ? 17.746 13.064 -16.689 1.00 67.44 78 SER A N 1
ATOM 607 C CA . SER A 1 78 ? 17.546 14.320 -15.966 1.00 67.44 78 SER A CA 1
ATOM 608 C C . SER A 1 78 ? 16.172 14.375 -15.279 1.00 67.44 78 SER A C 1
ATOM 610 O O . SER A 1 78 ? 15.191 13.878 -15.836 1.00 67.44 78 SER A O 1
ATOM 612 N N . PRO A 1 79 ? 16.045 15.009 -14.095 1.00 65.69 79 PRO A N 1
ATOM 613 C CA . PRO A 1 79 ? 14.751 15.242 -13.445 1.00 65.69 79 PRO A CA 1
ATOM 614 C C . PRO A 1 79 ? 13.784 16.097 -14.282 1.00 65.69 79 PRO A C 1
ATOM 616 O O . PRO A 1 79 ? 12.576 15.993 -14.098 1.00 65.69 79 PRO A O 1
ATOM 619 N N . GLU A 1 80 ? 14.278 16.904 -15.226 1.00 66.19 80 GLU A N 1
ATOM 620 C CA . GLU A 1 80 ? 13.433 17.673 -16.160 1.00 66.19 80 GLU A CA 1
ATOM 621 C C . GLU A 1 80 ? 12.804 16.795 -17.257 1.00 66.19 80 GLU A C 1
ATOM 623 O O . GLU A 1 80 ? 11.741 17.112 -17.797 1.00 66.19 80 GLU A O 1
ATOM 628 N N . GLU A 1 81 ? 13.448 15.668 -17.563 1.00 66.25 81 GLU A N 1
ATOM 629 C CA . GLU A 1 81 ? 12.964 14.640 -18.489 1.00 66.25 81 GLU A CA 1
ATOM 630 C C . GLU A 1 81 ? 12.071 13.615 -17.786 1.00 66.25 81 GLU A C 1
ATOM 632 O O . GLU A 1 81 ? 11.323 12.906 -18.454 1.00 66.25 81 GLU A O 1
ATOM 637 N N . ALA A 1 82 ? 12.090 13.581 -16.446 1.00 63.78 82 ALA A N 1
ATOM 638 C CA . ALA A 1 82 ? 11.197 12.795 -15.594 1.00 63.78 82 ALA A CA 1
ATOM 639 C C . ALA A 1 82 ? 9.776 13.376 -15.572 1.00 63.78 82 ALA A C 1
ATOM 641 O O . ALA A 1 82 ? 9.149 13.552 -14.522 1.00 63.78 82 ALA A O 1
ATOM 642 N N . LYS A 1 83 ? 9.272 13.709 -16.761 1.00 64.81 83 LYS A N 1
ATOM 643 C CA . LYS A 1 83 ? 7.882 14.062 -16.966 1.00 64.81 83 LYS A CA 1
ATOM 644 C C . LYS A 1 83 ? 7.024 12.856 -16.613 1.00 64.81 83 LYS A C 1
ATOM 646 O O . LYS A 1 83 ? 7.445 11.710 -16.789 1.00 64.81 83 LYS A O 1
ATOM 651 N N . PRO A 1 84 ? 5.833 13.103 -16.070 1.00 64.12 84 PRO A N 1
ATOM 652 C CA . PRO A 1 84 ? 4.932 12.017 -15.774 1.00 64.12 84 PRO A CA 1
ATOM 653 C C . PRO A 1 84 ? 4.576 11.243 -17.041 1.00 64.12 84 PRO A C 1
ATOM 655 O O . PRO A 1 84 ? 4.408 11.835 -18.105 1.00 64.12 84 PRO A O 1
ATOM 658 N N . SER A 1 85 ? 4.450 9.921 -16.900 1.00 63.28 85 SER A N 1
ATOM 659 C CA . SER A 1 85 ? 4.041 9.012 -17.987 1.00 63.28 85 SER A CA 1
ATOM 660 C C . SER A 1 85 ? 2.711 9.448 -18.614 1.00 63.28 85 SER A C 1
ATOM 662 O O . SER A 1 85 ? 2.465 9.275 -19.804 1.00 63.28 85 SER A O 1
ATOM 664 N N . SER A 1 86 ? 1.868 10.103 -17.812 1.00 65.44 86 SER A N 1
ATOM 665 C CA . SER A 1 86 ? 0.692 10.824 -18.268 1.00 65.44 86 SER A CA 1
ATOM 666 C C . SER A 1 86 ? 0.580 12.162 -17.541 1.00 65.44 86 SER A C 1
ATOM 668 O O . SER A 1 86 ? 0.738 12.211 -16.325 1.00 65.44 86 SER A O 1
ATOM 670 N N . ASP A 1 87 ? 0.170 13.230 -18.227 1.00 72.88 87 ASP A N 1
ATOM 671 C CA . ASP A 1 87 ? -0.199 14.508 -17.583 1.00 72.88 87 ASP A CA 1
ATOM 672 C C . ASP A 1 87 ? -1.432 14.386 -16.660 1.00 72.88 87 ASP A C 1
ATOM 674 O O . ASP A 1 87 ? -1.884 15.355 -16.043 1.00 72.88 87 ASP A O 1
ATOM 678 N N . LYS A 1 88 ? -2.014 13.185 -16.567 1.00 83.38 88 LYS A N 1
ATOM 679 C CA . LYS A 1 88 ? -3.200 12.904 -15.780 1.00 83.38 88 LYS A CA 1
ATOM 680 C C . LYS A 1 88 ? -2.837 12.736 -14.308 1.00 83.38 88 LYS A C 1
ATOM 682 O O . LYS A 1 88 ? -2.025 11.903 -13.921 1.00 83.38 88 LYS A O 1
ATOM 687 N N . ILE A 1 89 ? -3.525 13.506 -13.474 1.00 88.19 89 ILE A N 1
ATOM 688 C CA . ILE A 1 89 ? -3.467 13.384 -12.021 1.00 88.19 89 ILE A CA 1
ATOM 689 C C . ILE A 1 89 ? -4.576 12.428 -11.581 1.00 88.19 89 ILE A C 1
ATOM 691 O O . ILE A 1 89 ? -5.754 12.673 -11.845 1.00 88.19 89 ILE 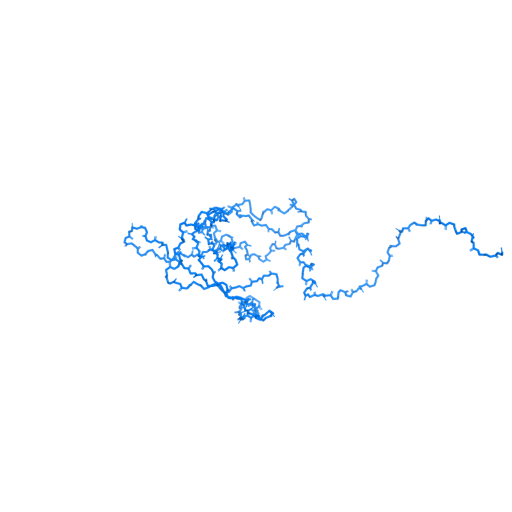A O 1
ATOM 695 N N . PHE A 1 90 ? -4.203 11.348 -10.899 1.00 90.56 90 PHE A N 1
ATOM 696 C CA . PHE A 1 90 ? -5.144 10.381 -10.344 1.00 90.56 90 PHE A CA 1
ATOM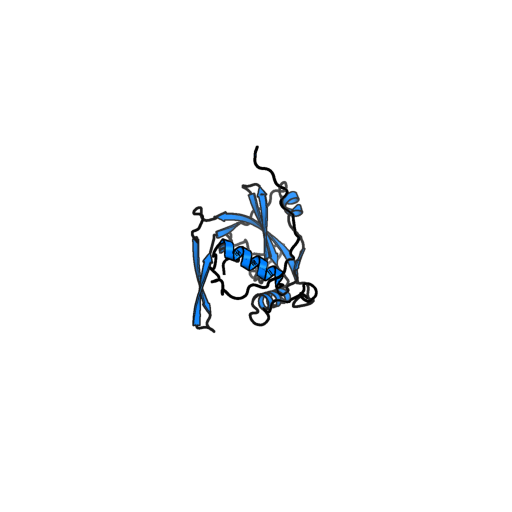 697 C C . PHE A 1 90 ? -5.556 10.807 -8.937 1.00 90.56 90 PHE A C 1
ATOM 699 O O . PHE A 1 90 ? -4.739 10.854 -8.015 1.00 90.56 90 PHE A O 1
ATOM 706 N N . THR A 1 91 ? -6.835 11.126 -8.760 1.00 91.56 91 THR A N 1
ATOM 707 C CA . THR A 1 91 ? -7.367 11.594 -7.479 1.00 91.56 91 THR A CA 1
ATOM 708 C C . THR A 1 91 ? -7.899 10.425 -6.656 1.00 91.56 91 THR A C 1
ATOM 710 O O . THR A 1 91 ? -8.891 9.789 -7.003 1.00 91.56 91 THR A O 1
ATOM 713 N N . TYR A 1 92 ? -7.255 10.183 -5.522 1.00 92.75 92 TYR A N 1
ATOM 714 C CA . TYR A 1 92 ? -7.625 9.182 -4.534 1.00 92.75 92 TYR A CA 1
ATOM 715 C C . TYR A 1 92 ? -8.425 9.821 -3.410 1.00 92.75 92 TYR A C 1
ATOM 717 O O . TYR A 1 92 ? -7.939 10.727 -2.734 1.00 92.75 92 TYR A O 1
ATOM 725 N N . GLN A 1 93 ? -9.634 9.322 -3.175 1.00 90.56 93 GLN A N 1
ATOM 726 C CA . GLN A 1 93 ? -10.490 9.787 -2.088 1.00 90.56 93 GLN A CA 1
ATOM 727 C C . GLN A 1 93 ? -10.447 8.821 -0.912 1.00 90.56 93 GLN A C 1
ATOM 729 O O . GLN A 1 93 ? -10.389 7.599 -1.080 1.00 90.56 93 GLN A O 1
ATOM 734 N N . LYS A 1 94 ? -10.489 9.378 0.299 1.00 89.25 94 LYS A N 1
ATOM 735 C CA . LYS A 1 94 ? -10.567 8.601 1.532 1.00 89.25 94 LYS A CA 1
ATOM 736 C C . LYS A 1 94 ? -11.876 7.813 1.577 1.00 89.25 94 LYS A C 1
ATOM 738 O O . LYS A 1 94 ? -12.958 8.391 1.636 1.00 89.25 94 LYS A O 1
ATOM 743 N N . LEU A 1 95 ? -11.772 6.486 1.609 1.00 85.81 95 LEU A N 1
ATOM 744 C CA . LEU A 1 95 ? -12.931 5.601 1.695 1.00 85.81 95 LEU A CA 1
ATOM 745 C C . LEU A 1 95 ? -13.279 5.285 3.151 1.00 85.81 95 LEU A C 1
ATOM 747 O O . LEU A 1 95 ? -14.432 5.413 3.567 1.00 85.81 95 LEU A O 1
ATOM 751 N N . ARG A 1 96 ? -12.296 4.808 3.925 1.00 85.88 96 ARG A N 1
ATOM 752 C CA . ARG A 1 96 ? -12.527 4.327 5.294 1.00 85.88 96 ARG A CA 1
ATOM 753 C C . ARG A 1 96 ? -11.232 4.215 6.093 1.00 85.88 96 ARG A C 1
ATOM 755 O O . ARG A 1 96 ? -10.186 3.881 5.546 1.00 85.88 96 ARG A O 1
ATOM 762 N N . ASP A 1 97 ? -11.349 4.406 7.402 1.00 88.44 97 ASP A N 1
ATOM 763 C CA . ASP A 1 97 ? -10.300 4.112 8.376 1.00 88.44 97 ASP A CA 1
ATOM 764 C C . ASP A 1 97 ? -10.548 2.755 9.049 1.00 88.44 97 ASP A C 1
ATOM 766 O O . ASP A 1 97 ? -11.677 2.412 9.417 1.00 88.44 97 ASP A O 1
ATOM 770 N N . TYR A 1 98 ? -9.479 1.986 9.230 1.00 88.88 98 TYR A N 1
ATOM 771 C CA . TYR A 1 98 ? -9.484 0.690 9.895 1.00 88.88 98 TYR A CA 1
ATOM 772 C C . TYR A 1 98 ? -8.555 0.703 11.100 1.00 88.88 98 TYR A C 1
ATOM 774 O O . TYR A 1 98 ? -7.481 1.298 11.064 1.00 88.88 98 TYR A O 1
ATOM 782 N N . ASP A 1 99 ? -8.950 -0.015 12.146 1.00 88.50 99 ASP A N 1
ATOM 783 C CA . ASP A 1 99 ? -8.038 -0.374 13.225 1.00 88.50 99 ASP A CA 1
ATOM 784 C C . ASP A 1 99 ? -7.093 -1.456 12.692 1.00 88.50 99 ASP A C 1
ATOM 786 O O . ASP A 1 99 ? -7.547 -2.491 12.183 1.00 88.50 99 ASP A O 1
ATOM 790 N N . SER A 1 100 ? -5.793 -1.176 12.726 1.00 87.25 100 SER A N 1
ATOM 791 C CA . SER A 1 100 ? -4.778 -2.028 12.119 1.00 87.25 100 SER A CA 1
ATOM 792 C C . SER A 1 100 ? -4.011 -2.767 13.201 1.00 87.25 100 SER A C 1
ATOM 794 O O . SER A 1 100 ? -3.387 -2.173 14.076 1.00 87.25 100 SER A O 1
ATOM 796 N N . ASN A 1 101 ? -4.049 -4.093 13.127 1.00 84.50 101 ASN A N 1
ATOM 797 C CA . ASN A 1 101 ? -3.211 -4.941 13.955 1.00 84.50 101 ASN A CA 1
ATOM 798 C C . ASN A 1 101 ? -2.200 -5.637 13.045 1.00 84.50 101 ASN A C 1
ATOM 800 O O . ASN A 1 101 ? -2.537 -6.576 12.315 1.00 84.50 101 ASN A O 1
ATOM 804 N N . SER A 1 102 ? -0.970 -5.126 13.037 1.00 74.94 102 SER A N 1
ATOM 805 C CA . SER A 1 102 ? 0.139 -5.761 12.342 1.00 74.94 102 SER A CA 1
ATOM 806 C C . SER A 1 102 ? 0.708 -6.863 13.230 1.00 74.94 102 SER A C 1
ATOM 808 O O . SER A 1 102 ? 1.279 -6.625 14.290 1.00 74.94 102 SER A O 1
ATOM 810 N N . ARG A 1 103 ? 0.579 -8.110 12.778 1.00 68.94 103 ARG A N 1
ATOM 811 C CA . ARG A 1 103 ? 1.374 -9.206 13.330 1.00 68.94 103 ARG A CA 1
ATOM 812 C C . ARG A 1 103 ? 2.624 -9.309 12.478 1.00 68.94 103 ARG A C 1
ATOM 814 O O . ARG A 1 103 ? 2.642 -10.019 11.469 1.00 68.94 103 ARG A O 1
ATOM 821 N N . MET A 1 104 ? 3.643 -8.543 12.851 1.00 63.16 104 MET A N 1
ATOM 822 C CA . MET A 1 104 ? 4.984 -8.788 12.332 1.00 63.16 104 MET A CA 1
ATOM 823 C C . MET A 1 104 ? 5.474 -10.115 12.914 1.00 63.16 104 MET A C 1
ATOM 825 O O . MET A 1 104 ? 5.235 -10.407 14.087 1.00 63.16 104 MET A O 1
ATOM 829 N N . SER A 1 105 ? 6.083 -10.954 12.077 1.00 55.81 105 SER A N 1
ATOM 830 C CA . SER A 1 105 ? 6.733 -12.175 12.556 1.00 55.81 105 SER A CA 1
ATOM 831 C C . SER A 1 105 ? 7.788 -11.764 13.585 1.00 55.81 105 SER A C 1
ATOM 833 O O . SER A 1 105 ? 8.642 -10.936 13.275 1.00 55.81 105 SER A O 1
ATOM 835 N N . SER A 1 106 ? 7.712 -12.292 14.809 1.00 53.31 106 SER A N 1
ATOM 836 C CA . SER A 1 106 ? 8.659 -11.973 15.891 1.00 53.31 106 SER A CA 1
ATOM 837 C C . SER A 1 106 ? 10.093 -12.394 15.564 1.00 53.31 106 SER A C 1
ATOM 839 O O . SER A 1 106 ? 11.035 -11.930 16.198 1.00 53.31 106 SER A O 1
ATOM 841 N N . ASN A 1 107 ? 10.259 -13.268 14.571 1.00 57.34 107 ASN A N 1
ATOM 842 C CA . ASN A 1 107 ? 11.557 -13.722 14.111 1.00 57.34 107 ASN A CA 1
ATOM 843 C C . ASN A 1 107 ? 12.048 -12.767 13.025 1.00 57.34 107 ASN A C 1
ATOM 845 O O . ASN A 1 107 ? 11.659 -12.877 11.858 1.00 57.34 107 ASN A O 1
ATOM 849 N N . ALA A 1 108 ? 12.894 -11.822 13.432 1.00 51.94 108 ALA A N 1
ATOM 850 C CA . ALA A 1 108 ? 13.641 -10.963 12.529 1.00 51.94 108 ALA A CA 1
ATOM 851 C C . ALA A 1 108 ? 14.360 -11.832 11.478 1.00 51.94 108 ALA A C 1
ATOM 853 O O . ALA A 1 108 ? 15.264 -12.592 11.808 1.00 51.94 108 ALA A O 1
ATOM 854 N N . GLY A 1 109 ? 13.906 -11.763 10.223 1.00 56.19 109 GLY A N 1
ATOM 855 C CA . GLY A 1 109 ? 14.546 -12.422 9.077 1.00 56.19 109 GLY A CA 1
ATOM 856 C C . GLY A 1 109 ? 13.778 -13.580 8.431 1.00 56.19 109 GLY A C 1
ATOM 857 O O . GLY A 1 109 ? 14.112 -13.948 7.310 1.00 56.19 109 GLY A O 1
ATOM 858 N N . LEU A 1 110 ? 12.726 -14.126 9.054 1.00 61.56 110 LEU A N 1
ATOM 859 C CA . LEU A 1 110 ? 11.949 -15.230 8.467 1.00 61.56 110 LEU A CA 1
ATOM 860 C C . LEU A 1 110 ? 10.627 -14.734 7.872 1.00 61.56 110 LEU A C 1
ATOM 862 O O . LEU A 1 110 ? 9.754 -14.230 8.585 1.00 61.56 110 LEU A O 1
ATOM 866 N N . PHE A 1 111 ? 10.471 -14.911 6.556 1.00 69.88 111 PHE A N 1
ATOM 867 C CA . PHE A 1 111 ? 9.203 -14.689 5.863 1.00 69.88 111 PHE A CA 1
ATOM 868 C C . PHE A 1 111 ? 8.118 -15.578 6.475 1.00 69.88 111 PHE A C 1
ATOM 870 O O . PHE A 1 111 ? 8.322 -16.771 6.693 1.00 69.88 111 PHE A O 1
ATOM 877 N N . ARG A 1 112 ? 6.947 -14.998 6.752 1.00 73.19 112 ARG A N 1
ATOM 878 C CA . ARG A 1 112 ? 5.825 -15.739 7.344 1.00 73.19 112 ARG A CA 1
ATOM 879 C C . ARG A 1 112 ? 5.255 -16.757 6.357 1.00 73.19 112 ARG A C 1
ATOM 881 O O . ARG A 1 112 ? 4.801 -17.822 6.763 1.00 73.19 112 ARG A O 1
ATOM 888 N N . GLN A 1 113 ? 5.198 -16.377 5.084 1.00 79.62 113 GLN A N 1
ATOM 889 C CA . GLN A 1 113 ? 4.598 -17.162 4.015 1.00 79.62 113 GLN A CA 1
ATOM 890 C C . GLN A 1 113 ? 5.296 -16.838 2.692 1.00 79.62 113 GLN A C 1
ATOM 892 O O . GLN A 1 113 ? 5.785 -15.726 2.497 1.00 79.62 113 GLN A O 1
ATOM 897 N N . LEU A 1 114 ? 5.320 -17.807 1.782 1.00 82.12 114 LEU A N 1
ATOM 898 C CA . LEU A 1 114 ? 5.728 -17.620 0.395 1.00 82.12 114 LEU A CA 1
ATOM 899 C C . LEU A 1 114 ? 4.480 -17.739 -0.479 1.00 82.12 114 LEU A C 1
ATOM 901 O O . LEU A 1 114 ? 3.732 -18.711 -0.356 1.00 82.12 114 LEU A O 1
ATOM 905 N N . ALA A 1 115 ? 4.237 -16.740 -1.321 1.00 85.56 115 ALA A N 1
ATOM 906 C CA . ALA A 1 115 ? 3.266 -16.844 -2.401 1.00 85.56 115 ALA A CA 1
ATOM 907 C C . ALA A 1 115 ? 4.001 -17.232 -3.683 1.00 85.56 115 ALA A C 1
ATOM 909 O O . ALA A 1 115 ? 5.077 -16.709 -3.964 1.00 85.56 115 ALA A O 1
ATOM 910 N N . ILE A 1 116 ? 3.427 -18.164 -4.439 1.00 86.69 116 ILE A N 1
ATOM 911 C CA . ILE A 1 116 ? 3.948 -18.569 -5.743 1.00 86.69 116 ILE A CA 1
ATOM 912 C C . ILE A 1 116 ? 3.007 -17.986 -6.785 1.00 86.69 116 ILE A C 1
ATOM 914 O O . ILE A 1 116 ? 1.811 -18.279 -6.773 1.00 86.69 116 ILE A O 1
ATOM 918 N N . THR A 1 117 ? 3.547 -17.145 -7.658 1.00 85.44 117 THR A N 1
ATOM 919 C CA . THR A 1 117 ? 2.833 -16.598 -8.811 1.00 85.44 117 THR A CA 1
ATOM 920 C C . THR A 1 117 ? 3.424 -17.197 -10.073 1.00 85.44 117 THR A C 1
ATOM 922 O O . THR A 1 117 ? 4.643 -17.217 -10.233 1.00 85.44 117 THR A O 1
ATOM 925 N N . PHE A 1 118 ? 2.571 -17.688 -10.961 1.00 85.94 118 PHE A N 1
ATOM 926 C CA . PHE A 1 118 ? 2.992 -18.243 -12.241 1.00 85.94 118 PHE A CA 1
ATOM 927 C C . PHE A 1 118 ? 2.858 -17.172 -13.313 1.00 85.94 118 PHE A C 1
ATOM 929 O O . PHE A 1 118 ? 1.784 -16.592 -13.467 1.00 85.94 118 PHE A O 1
ATOM 936 N N . ASP A 1 119 ? 3.943 -16.914 -14.035 1.00 85.31 119 ASP A N 1
ATOM 937 C CA . ASP A 1 119 ? 3.890 -16.124 -15.254 1.00 85.31 119 ASP A CA 1
ATOM 938 C C . ASP A 1 119 ? 3.753 -17.069 -16.450 1.00 85.31 119 ASP A C 1
ATOM 940 O O . ASP A 1 119 ? 4.687 -17.785 -16.818 1.00 85.31 119 ASP A O 1
ATOM 944 N N . GLU A 1 120 ? 2.567 -17.080 -17.054 1.00 85.25 120 GLU A N 1
ATOM 945 C CA . GLU A 1 120 ? 2.257 -17.925 -18.209 1.00 85.25 120 GLU A CA 1
ATOM 946 C C . GLU A 1 120 ? 3.096 -17.553 -19.438 1.00 85.25 120 GLU A C 1
ATOM 948 O O . GLU A 1 120 ? 3.419 -18.426 -20.243 1.00 85.25 120 GLU A O 1
ATOM 953 N N . LYS A 1 121 ? 3.504 -16.280 -19.575 1.00 84.69 121 LYS A N 1
ATOM 954 C CA . LYS A 1 121 ? 4.259 -15.809 -20.747 1.00 84.69 121 LYS A CA 1
ATOM 955 C C . LYS A 1 121 ? 5.674 -16.366 -20.769 1.00 84.69 121 LYS A C 1
ATOM 957 O O . LYS A 1 121 ? 6.163 -16.773 -21.819 1.00 84.69 121 LYS A O 1
ATOM 962 N N . THR A 1 122 ? 6.330 -16.377 -19.615 1.00 85.00 122 THR A N 1
ATOM 963 C CA . THR A 1 122 ? 7.698 -16.890 -19.472 1.00 85.00 122 THR A CA 1
ATOM 964 C C . THR A 1 122 ? 7.737 -18.347 -19.015 1.00 85.00 122 THR A C 1
ATOM 966 O O . THR A 1 122 ? 8.808 -18.947 -19.002 1.00 85.00 122 THR A O 1
ATOM 969 N N . SER A 1 123 ? 6.584 -18.937 -18.663 1.00 87.94 123 SER A N 1
ATOM 970 C CA . SER A 1 123 ? 6.486 -20.267 -18.043 1.00 87.94 123 SER A CA 1
ATOM 971 C C . SER A 1 123 ? 7.366 -20.403 -16.794 1.00 87.94 123 SER A C 1
ATOM 973 O O . SER A 1 123 ? 7.898 -21.475 -16.503 1.00 87.94 123 SER A O 1
ATOM 975 N N . THR A 1 124 ? 7.531 -19.309 -16.045 1.00 87.25 124 THR A N 1
ATOM 976 C CA . THR A 1 124 ? 8.332 -19.282 -14.819 1.00 87.25 124 THR A CA 1
ATOM 977 C C . THR A 1 124 ? 7.449 -19.151 -13.582 1.00 87.25 124 THR A C 1
ATOM 979 O O . THR A 1 124 ? 6.393 -18.515 -13.593 1.00 87.25 124 THR A O 1
ATOM 982 N N . ALA A 1 125 ? 7.884 -19.785 -12.493 1.00 86.19 125 ALA A N 1
ATOM 983 C CA . ALA A 1 125 ? 7.285 -19.611 -11.178 1.00 86.19 125 ALA A CA 1
ATOM 984 C C . ALA A 1 125 ? 8.099 -18.574 -10.397 1.00 86.19 125 ALA A C 1
ATOM 986 O O . ALA A 1 125 ? 9.291 -18.760 -10.152 1.00 86.19 125 ALA A O 1
ATOM 987 N N . LEU A 1 126 ? 7.445 -17.487 -10.001 1.00 83.88 126 LEU A N 1
ATOM 988 C CA . LEU A 1 126 ? 8.028 -16.416 -9.205 1.00 83.88 126 LEU A CA 1
ATOM 989 C C . LEU A 1 126 ? 7.647 -16.618 -7.737 1.00 83.88 126 LEU A C 1
ATOM 991 O O . LEU A 1 126 ? 6.480 -16.838 -7.401 1.00 83.88 126 LEU A O 1
ATOM 995 N N . PHE A 1 127 ? 8.638 -16.525 -6.853 1.00 84.50 127 PHE A N 1
ATOM 996 C CA . PHE A 1 127 ? 8.434 -16.598 -5.409 1.00 84.50 127 PHE A CA 1
ATOM 997 C C . PHE A 1 127 ? 8.330 -15.189 -4.832 1.00 84.50 127 PHE A C 1
ATOM 999 O O . PHE A 1 127 ? 9.263 -14.394 -4.932 1.00 84.50 127 PHE A O 1
ATOM 1006 N N . VAL A 1 128 ? 7.202 -14.890 -4.191 1.00 85.88 128 VAL A N 1
ATOM 1007 C CA . VAL A 1 128 ? 6.934 -13.603 -3.550 1.00 85.88 128 VAL A CA 1
ATOM 1008 C C . VAL A 1 128 ? 6.977 -13.781 -2.026 1.00 85.88 128 VAL A C 1
ATOM 1010 O O . VAL A 1 128 ? 6.080 -14.410 -1.449 1.00 85.88 128 VAL A O 1
ATOM 1013 N N . PRO A 1 129 ? 8.013 -13.258 -1.342 1.00 84.19 129 PRO A N 1
ATOM 1014 C CA . PRO A 1 129 ? 8.149 -13.395 0.101 1.00 84.19 129 PRO A CA 1
ATOM 1015 C C . PRO A 1 129 ? 7.208 -12.455 0.861 1.00 84.19 129 PRO A C 1
ATOM 1017 O O . PRO A 1 129 ? 7.328 -11.232 0.786 1.00 84.19 129 PRO A O 1
ATOM 1020 N N . ILE A 1 130 ? 6.298 -13.023 1.656 1.00 84.94 130 ILE A N 1
ATOM 1021 C CA . ILE A 1 130 ? 5.356 -12.265 2.486 1.00 84.94 130 ILE A CA 1
ATOM 1022 C C . ILE A 1 130 ? 5.965 -12.056 3.876 1.00 84.94 130 ILE A C 1
ATOM 1024 O O . ILE A 1 130 ? 6.132 -12.997 4.662 1.00 84.94 130 ILE A O 1
ATOM 1028 N N . LYS A 1 131 ? 6.265 -10.796 4.209 1.00 82.38 131 LYS A N 1
ATOM 1029 C CA . LYS A 1 131 ? 6.911 -10.406 5.473 1.00 82.38 131 LYS A CA 1
ATOM 1030 C C . LYS A 1 131 ? 5.998 -10.540 6.686 1.00 82.38 131 LYS A C 1
ATOM 1032 O O . LYS A 1 131 ? 6.464 -10.825 7.786 1.00 82.38 131 LYS A O 1
ATOM 1037 N N . GLY A 1 132 ? 4.696 -10.347 6.517 1.00 83.94 132 GLY A N 1
ATOM 1038 C CA . GLY A 1 132 ? 3.778 -10.372 7.646 1.00 83.94 132 GLY A CA 1
ATOM 1039 C C . GLY A 1 132 ? 2.320 -10.306 7.244 1.00 83.94 132 GLY A C 1
ATOM 1040 O O . GLY A 1 132 ? 1.973 -10.333 6.063 1.00 83.94 132 GLY A O 1
ATOM 1041 N N . LYS A 1 133 ? 1.466 -10.226 8.261 1.00 86.88 133 LYS A N 1
ATOM 1042 C CA . LYS A 1 133 ? 0.022 -10.128 8.087 1.00 86.88 133 LYS A CA 1
ATOM 1043 C C . LYS A 1 133 ? -0.513 -8.890 8.782 1.00 86.88 133 LYS A C 1
ATOM 1045 O O . LYS A 1 133 ? -0.222 -8.660 9.957 1.00 86.88 133 LYS A O 1
ATOM 1050 N N . ILE A 1 134 ? -1.339 -8.145 8.066 1.00 88.69 134 ILE A N 1
ATOM 1051 C CA . ILE A 1 134 ? -2.032 -6.974 8.578 1.00 88.69 134 ILE A CA 1
ATOM 1052 C C . ILE A 1 134 ? -3.510 -7.325 8.685 1.00 88.69 134 ILE A C 1
ATOM 1054 O O . ILE A 1 134 ? -4.181 -7.593 7.689 1.00 88.69 134 ILE A O 1
ATOM 1058 N N . GLU A 1 135 ? -4.023 -7.355 9.912 1.00 88.69 135 GLU A N 1
ATOM 1059 C CA . GLU A 1 135 ? -5.444 -7.568 10.159 1.00 88.69 135 GLU A CA 1
ATOM 1060 C C . GLU A 1 135 ? -6.146 -6.220 10.297 1.00 88.69 135 GLU A C 1
ATOM 1062 O O . GLU A 1 135 ? -5.897 -5.467 11.238 1.00 88.69 135 GLU A O 1
ATOM 1067 N N . LEU A 1 136 ? -7.045 -5.937 9.355 1.00 88.50 136 LEU A N 1
ATOM 1068 C CA . LEU A 1 136 ? -7.861 -4.731 9.351 1.00 88.50 136 LEU A CA 1
ATOM 1069 C C . LEU A 1 136 ? -9.207 -5.035 10.006 1.00 88.50 136 LEU A C 1
ATOM 1071 O O . LEU A 1 136 ? -9.966 -5.916 9.568 1.00 88.50 136 LEU A O 1
ATOM 1075 N N . LYS A 1 137 ? -9.505 -4.322 11.092 1.00 86.75 137 LYS A N 1
ATOM 1076 C CA . LYS A 1 137 ? -10.778 -4.420 11.807 1.00 86.75 137 LYS A CA 1
ATOM 1077 C C . LYS A 1 137 ? -11.577 -3.144 11.609 1.00 86.75 137 LYS A C 1
ATOM 1079 O O . LYS A 1 137 ? -11.072 -2.036 11.766 1.00 86.75 137 LYS A O 1
ATOM 1084 N N . LYS A 1 138 ? -12.864 -3.304 11.296 1.00 82.81 138 LYS A N 1
ATOM 1085 C CA . LYS A 1 138 ? -13.804 -2.190 11.367 1.00 82.81 138 LYS A CA 1
ATOM 1086 C C . LYS A 1 138 ? -14.081 -1.926 12.846 1.00 82.81 138 LYS A C 1
ATOM 1088 O O . LYS A 1 138 ? -14.713 -2.752 13.500 1.00 82.81 138 LYS A O 1
ATOM 1093 N N . ARG A 1 139 ? -13.603 -0.798 13.364 1.00 74.69 139 ARG A N 1
ATOM 1094 C CA . ARG A 1 139 ? -13.876 -0.344 14.729 1.00 74.69 139 ARG A CA 1
ATOM 1095 C C . ARG A 1 139 ? -14.499 1.041 14.664 1.00 74.69 139 ARG A C 1
ATOM 1097 O O . ARG A 1 139 ? -14.124 1.843 13.813 1.00 74.69 139 ARG A O 1
ATOM 1104 N N . ARG A 1 140 ? -15.454 1.318 15.553 1.00 77.44 140 ARG A N 1
ATOM 1105 C CA . ARG A 1 140 ? -15.904 2.693 15.770 1.00 77.44 140 ARG A CA 1
ATOM 1106 C C . ARG A 1 140 ? -14.714 3.478 16.319 1.00 77.44 140 ARG A C 1
ATOM 1108 O O . ARG A 1 140 ? -14.044 3.016 17.239 1.00 77.44 140 ARG A O 1
ATOM 1115 N N . ILE A 1 141 ? -14.421 4.608 15.699 1.00 80.25 141 ILE A N 1
ATOM 1116 C CA . ILE A 1 141 ? -13.341 5.484 16.139 1.00 80.25 141 ILE A CA 1
ATOM 1117 C C . ILE A 1 141 ? -13.913 6.321 17.274 1.00 80.25 141 ILE A C 1
ATOM 1119 O O . ILE A 1 141 ? -15.005 6.874 17.139 1.00 80.25 141 ILE A O 1
ATOM 1123 N N . ASP A 1 142 ? -13.219 6.355 18.407 1.00 85.25 142 ASP A N 1
ATOM 1124 C CA . ASP A 1 142 ? -13.658 7.159 19.540 1.00 85.25 142 ASP A CA 1
ATOM 1125 C C . ASP A 1 142 ? -13.575 8.642 19.186 1.00 85.25 142 ASP A C 1
ATOM 1127 O O . ASP A 1 142 ? -12.580 9.094 18.613 1.00 85.25 142 ASP A O 1
ATOM 1131 N N . ASN A 1 143 ? -14.581 9.414 19.599 1.00 85.19 143 ASN A N 1
ATOM 1132 C CA . ASN A 1 143 ? -14.666 10.852 19.316 1.00 85.19 143 ASN A CA 1
ATOM 1133 C C . ASN A 1 143 ? -13.434 11.636 19.813 1.00 85.19 143 ASN A C 1
ATOM 1135 O O . ASN A 1 143 ? -13.131 12.705 19.298 1.00 85.19 143 ASN A O 1
ATOM 1139 N N . PHE A 1 144 ? -12.713 11.115 20.812 1.00 86.69 144 PHE A N 1
ATOM 1140 C CA . PHE A 1 144 ? -11.471 11.711 21.312 1.00 86.69 144 PHE A CA 1
ATOM 1141 C C . PHE A 1 144 ? -10.276 11.501 20.365 1.00 86.69 144 PHE A C 1
ATOM 1143 O O . PHE A 1 144 ? -9.389 12.349 20.271 1.00 86.69 144 PHE A O 1
ATOM 1150 N N . ILE A 1 145 ? -10.243 10.368 19.661 1.00 85.56 145 ILE A N 1
ATOM 1151 C CA . ILE A 1 145 ? -9.160 9.986 18.744 1.00 85.56 145 ILE A CA 1
ATOM 1152 C C . ILE A 1 145 ? -9.412 10.543 17.342 1.00 85.56 145 ILE A C 1
ATOM 1154 O O . ILE A 1 145 ? -8.467 10.932 16.657 1.00 85.56 145 ILE A O 1
ATOM 1158 N N . GLU A 1 146 ? -10.679 10.624 16.936 1.00 86.94 146 GLU A N 1
ATOM 1159 C CA . GLU A 1 146 ? -11.107 11.116 15.627 1.00 86.94 146 GLU A CA 1
ATOM 1160 C C . GLU A 1 146 ? -10.420 12.422 15.174 1.00 86.94 146 GLU A C 1
ATOM 1162 O O . GLU A 1 146 ? -9.900 12.431 14.056 1.00 86.94 146 GLU A O 1
ATOM 1167 N N . PRO A 1 147 ? -10.329 13.503 15.981 1.00 88.69 147 PRO A N 1
ATOM 1168 C CA . PRO A 1 147 ? -9.684 14.738 15.532 1.00 88.69 147 PRO A CA 1
ATOM 1169 C C . PRO A 1 147 ? -8.188 14.556 15.252 1.00 88.69 147 PRO A C 1
ATOM 1171 O O . PRO A 1 147 ? -7.676 15.110 14.281 1.00 88.69 147 PRO A O 1
ATOM 1174 N N . LYS A 1 148 ? -7.488 13.741 16.053 1.00 88.50 148 LYS A N 1
ATOM 1175 C CA . LYS A 1 148 ? -6.064 13.443 15.829 1.00 88.50 148 LYS A CA 1
ATOM 1176 C C . LYS A 1 148 ? -5.868 12.610 14.570 1.00 88.50 148 LYS A C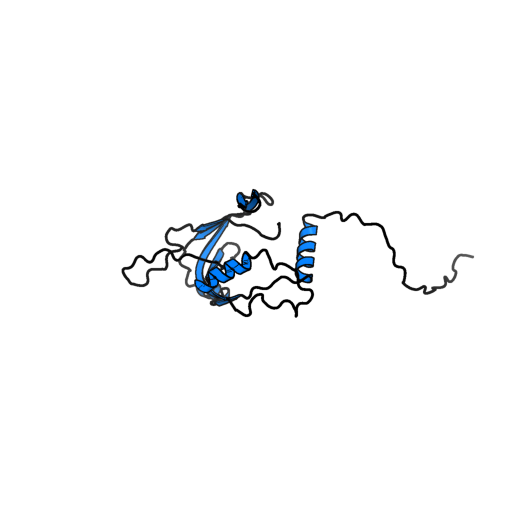 1
ATOM 1178 O O . LYS A 1 148 ? -4.970 12.885 13.782 1.00 88.50 148 LYS A O 1
ATOM 1183 N N . LEU A 1 149 ? -6.726 11.613 14.367 1.00 87.19 149 LEU A N 1
ATOM 1184 C CA . LEU A 1 149 ? -6.682 10.785 13.170 1.00 87.19 149 LEU A CA 1
ATOM 1185 C C . LEU A 1 149 ? -6.959 11.619 11.917 1.00 87.19 149 LEU A C 1
ATOM 1187 O O . LEU A 1 149 ? -6.233 11.492 10.937 1.00 87.19 149 LEU A O 1
ATOM 1191 N N . ARG A 1 150 ? -7.952 12.514 11.969 1.00 87.56 150 ARG A N 1
ATOM 1192 C CA . ARG A 1 150 ? -8.284 13.414 10.862 1.00 87.56 150 ARG A CA 1
ATOM 1193 C C . ARG A 1 150 ? -7.129 14.357 10.526 1.00 87.56 150 ARG A C 1
ATOM 1195 O O . ARG A 1 150 ? -6.874 14.564 9.351 1.00 87.56 150 ARG A O 1
ATOM 1202 N N . ALA A 1 151 ? -6.405 14.856 11.530 1.00 88.25 151 ALA A N 1
ATOM 1203 C CA . ALA A 1 151 ? -5.225 15.699 11.326 1.00 88.25 151 ALA A CA 1
ATOM 1204 C C . ALA A 1 151 ? -4.042 14.962 10.663 1.00 88.25 151 ALA A C 1
ATOM 1206 O O . ALA A 1 151 ? -3.232 15.590 9.989 1.00 88.25 151 ALA A O 1
ATOM 1207 N N . LEU A 1 152 ? -3.929 13.642 10.855 1.00 88.81 152 LEU A N 1
ATOM 1208 C CA . LEU A 1 152 ? -2.858 12.812 10.279 1.00 88.81 152 LEU A CA 1
ATOM 1209 C C . LEU A 1 152 ? -3.255 12.142 8.951 1.00 88.81 152 LEU A C 1
ATOM 1211 O O . LEU A 1 152 ? -2.392 11.724 8.166 1.00 88.81 152 LEU A O 1
ATOM 1215 N N . SER A 1 153 ? -4.555 12.001 8.696 1.00 89.25 153 SER A N 1
ATOM 1216 C CA . SER A 1 153 ? -5.096 11.500 7.434 1.00 89.25 153 SER A CA 1
ATOM 1217 C C . SER A 1 153 ? -5.254 12.624 6.413 1.00 89.25 153 SER A C 1
ATOM 1219 O O . SER A 1 153 ? -5.373 13.788 6.775 1.00 89.25 153 SER A O 1
ATOM 1221 N N . TYR A 1 154 ? -5.288 12.263 5.136 1.00 91.00 154 TYR A N 1
ATOM 1222 C CA . TYR A 1 154 ? -5.661 13.186 4.070 1.00 91.00 154 TYR A CA 1
ATOM 1223 C C . TYR A 1 154 ? -7.091 12.877 3.633 1.00 91.00 154 TYR A C 1
ATOM 1225 O O . TYR A 1 154 ? -7.542 11.742 3.766 1.00 91.00 154 TYR A O 1
ATOM 1233 N N . ASP A 1 155 ? -7.807 13.867 3.112 1.00 89.75 155 ASP A N 1
ATOM 1234 C CA . ASP A 1 155 ? -9.118 13.620 2.500 1.00 89.75 155 ASP A CA 1
ATOM 1235 C C . ASP A 1 155 ? -8.957 13.176 1.043 1.00 89.75 155 ASP A C 1
ATOM 1237 O O . ASP A 1 155 ? -9.648 12.270 0.569 1.00 89.75 155 ASP A O 1
ATOM 1241 N N . VAL A 1 156 ? -7.992 13.792 0.355 1.00 92.44 156 VAL A N 1
ATOM 1242 C CA . VAL A 1 156 ? -7.681 13.558 -1.050 1.00 92.44 156 VAL A CA 1
ATOM 1243 C C . VAL A 1 156 ? -6.172 13.429 -1.230 1.00 92.44 156 VAL A C 1
ATOM 1245 O O . VAL A 1 156 ? -5.407 14.231 -0.696 1.00 92.44 156 VAL A O 1
ATOM 1248 N N . ILE A 1 157 ? -5.751 12.429 -1.999 1.00 92.00 157 ILE A N 1
ATOM 1249 C CA . ILE A 1 157 ? -4.367 12.246 -2.435 1.00 92.00 157 ILE A CA 1
ATOM 1250 C C . ILE A 1 157 ? -4.349 12.363 -3.957 1.00 92.00 157 ILE A C 1
ATOM 1252 O O . ILE A 1 157 ? -5.044 11.627 -4.649 1.00 92.00 157 ILE A O 1
ATOM 1256 N N . ASN A 1 158 ? -3.559 13.292 -4.481 1.00 92.25 158 ASN A N 1
ATOM 1257 C CA .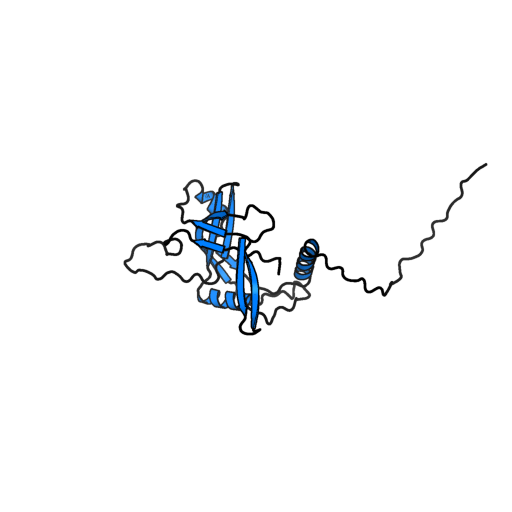 ASN A 1 158 ? -3.341 13.431 -5.916 1.00 92.25 158 ASN A CA 1
ATOM 1258 C C . ASN A 1 158 ? -2.055 12.694 -6.276 1.00 92.25 158 ASN A C 1
ATOM 1260 O O . ASN A 1 158 ? -0.970 13.103 -5.863 1.00 92.25 158 ASN A O 1
ATOM 1264 N N . LEU A 1 159 ? -2.193 11.588 -7.000 1.00 89.50 159 LEU A N 1
ATOM 1265 C CA . LEU A 1 159 ? -1.089 10.744 -7.424 1.00 89.50 159 LEU A CA 1
ATOM 1266 C C . LEU A 1 159 ? -0.735 11.051 -8.878 1.00 89.50 159 LEU A C 1
ATOM 1268 O O . LEU A 1 159 ? -1.613 11.124 -9.737 1.00 89.50 159 LEU A O 1
ATOM 1272 N N . ASN A 1 160 ? 0.559 11.182 -9.146 1.00 88.62 160 ASN A N 1
ATOM 1273 C CA . ASN A 1 160 ? 1.098 11.212 -10.494 1.00 88.62 160 ASN A CA 1
ATOM 1274 C C . ASN A 1 160 ? 2.175 10.127 -10.620 1.00 88.62 160 ASN A C 1
ATOM 1276 O O . ASN A 1 160 ? 3.008 9.988 -9.724 1.00 88.62 160 ASN A O 1
ATOM 1280 N N . ILE A 1 161 ? 2.115 9.340 -11.694 1.00 84.75 161 ILE A N 1
ATOM 1281 C CA . ILE A 1 161 ? 2.989 8.190 -11.932 1.00 84.75 161 ILE A CA 1
ATOM 1282 C C . ILE A 1 161 ? 3.993 8.567 -13.020 1.00 84.75 161 ILE A C 1
ATOM 1284 O O . ILE A 1 161 ? 3.622 8.990 -14.118 1.00 84.75 161 ILE A O 1
ATOM 1288 N N . ARG A 1 162 ? 5.277 8.408 -12.710 1.00 84.25 162 ARG A N 1
ATOM 1289 C CA . ARG A 1 162 ? 6.387 8.681 -13.623 1.00 84.25 162 ARG A CA 1
ATOM 1290 C C . ARG A 1 162 ? 7.439 7.592 -13.526 1.00 84.25 162 ARG A C 1
ATOM 1292 O O . ARG A 1 162 ? 7.537 6.925 -12.495 1.00 84.25 162 ARG A O 1
ATOM 1299 N N . GLU A 1 163 ? 8.271 7.527 -14.553 1.00 81.88 163 GLU A N 1
ATOM 1300 C CA . GLU A 1 163 ? 9.452 6.680 -14.539 1.00 81.88 163 GLU A CA 1
ATOM 1301 C C . GLU A 1 163 ? 10.506 7.192 -13.537 1.00 81.88 163 GLU A C 1
ATOM 1303 O O . GLU A 1 163 ? 10.610 8.407 -13.284 1.00 81.88 163 GLU A O 1
ATOM 1308 N N . PRO A 1 164 ? 11.279 6.281 -12.921 1.00 82.44 164 PRO A N 1
ATOM 1309 C CA . PRO A 1 164 ? 12.347 6.645 -12.002 1.00 82.44 164 PRO A CA 1
ATOM 1310 C C . PRO A 1 164 ? 13.534 7.276 -12.744 1.00 82.44 164 PRO A C 1
ATOM 1312 O O . PRO A 1 164 ? 13.879 6.893 -13.865 1.00 82.44 164 PRO A O 1
ATOM 1315 N N . THR A 1 165 ? 14.213 8.227 -12.101 1.00 84.94 165 THR A N 1
ATOM 1316 C CA . THR A 1 165 ? 15.452 8.810 -12.643 1.00 84.94 165 THR A CA 1
ATOM 1317 C C . THR A 1 165 ? 16.647 7.878 -12.433 1.00 84.94 165 THR A C 1
ATOM 1319 O O . THR A 1 165 ? 16.660 7.040 -11.528 1.00 84.94 165 THR A O 1
ATOM 1322 N N . ARG A 1 166 ? 17.725 8.068 -13.210 1.00 82.25 166 ARG A N 1
ATOM 1323 C CA . ARG A 1 166 ? 19.004 7.364 -12.976 1.00 82.25 166 ARG A CA 1
ATOM 1324 C C . ARG A 1 166 ? 19.529 7.532 -11.547 1.00 82.25 166 ARG A C 1
ATOM 1326 O O . ARG A 1 166 ? 20.043 6.578 -10.975 1.00 82.25 166 ARG A O 1
ATOM 1333 N N . THR A 1 167 ? 19.376 8.717 -10.956 1.00 83.62 167 THR A N 1
ATOM 1334 C CA . THR A 1 167 ? 19.790 8.974 -9.568 1.00 83.62 167 THR A CA 1
ATOM 1335 C C . THR A 1 167 ? 18.983 8.146 -8.567 1.00 83.62 167 THR A C 1
ATOM 1337 O O . THR A 1 167 ? 19.569 7.529 -7.684 1.00 83.62 167 THR A O 1
ATOM 1340 N N . GLU A 1 168 ? 17.662 8.051 -8.743 1.00 83.06 168 GLU A N 1
ATOM 1341 C CA . GLU A 1 168 ? 16.779 7.241 -7.893 1.00 83.06 168 GLU A CA 1
ATOM 1342 C C . GLU A 1 168 ? 17.083 5.742 -8.009 1.00 83.06 168 GLU A C 1
ATOM 1344 O O . GLU A 1 168 ? 17.040 5.019 -7.008 1.00 83.06 168 GLU A O 1
ATOM 1349 N N . ILE A 1 169 ? 17.434 5.274 -9.213 1.00 82.06 169 ILE A N 1
ATOM 1350 C CA . ILE A 1 169 ? 17.894 3.897 -9.429 1.00 82.06 169 ILE A CA 1
ATOM 1351 C C . ILE A 1 169 ? 19.237 3.655 -8.743 1.00 82.06 169 ILE A C 1
ATOM 1353 O O . ILE A 1 169 ? 19.356 2.672 -8.018 1.00 82.06 169 ILE A O 1
ATOM 1357 N N . ASN A 1 170 ? 20.211 4.551 -8.901 1.00 81.94 170 ASN A N 1
ATOM 1358 C CA . ASN A 1 170 ? 21.519 4.404 -8.263 1.00 81.94 170 ASN A CA 1
ATOM 1359 C C . ASN A 1 170 ? 21.393 4.373 -6.736 1.00 81.94 170 ASN A C 1
ATOM 1361 O O . ASN A 1 170 ? 21.972 3.509 -6.088 1.00 81.94 170 ASN A O 1
ATOM 1365 N N . GLU A 1 171 ? 20.584 5.255 -6.144 1.00 83.38 171 GLU A N 1
ATOM 1366 C CA . GLU A 1 171 ? 20.310 5.210 -4.706 1.00 83.38 171 GLU A CA 1
ATOM 1367 C C . GLU A 1 171 ? 19.645 3.899 -4.280 1.00 83.38 171 GLU A C 1
ATOM 1369 O O . GLU A 1 171 ? 19.962 3.345 -3.225 1.00 83.38 171 GLU A O 1
ATOM 1374 N N . ARG A 1 172 ? 18.702 3.394 -5.080 1.00 78.81 172 ARG A N 1
ATOM 1375 C CA . ARG A 1 172 ? 18.062 2.101 -4.830 1.00 78.81 172 ARG A CA 1
ATOM 1376 C C . ARG A 1 172 ? 19.085 0.969 -4.875 1.00 78.81 172 ARG A C 1
ATOM 1378 O O . ARG A 1 172 ? 19.056 0.107 -4.001 1.00 78.81 172 ARG A O 1
ATOM 1385 N N . ASP A 1 173 ? 19.989 0.983 -5.842 1.00 80.25 173 ASP A N 1
ATOM 1386 C CA . ASP A 1 173 ? 20.990 -0.063 -6.017 1.00 80.25 173 ASP A CA 1
ATOM 1387 C C . ASP A 1 173 ? 22.080 0.012 -4.927 1.00 80.25 173 ASP A C 1
ATOM 1389 O O . ASP A 1 173 ? 22.459 -1.025 -4.387 1.00 80.25 173 ASP A O 1
ATOM 1393 N N . ILE A 1 174 ? 22.458 1.211 -4.460 1.00 81.50 174 ILE A N 1
ATOM 1394 C CA . ILE A 1 174 ? 23.292 1.402 -3.254 1.00 81.50 174 ILE A CA 1
ATOM 1395 C C . ILE A 1 174 ? 22.597 0.842 -2.005 1.00 81.50 174 ILE A C 1
ATOM 1397 O O . ILE A 1 174 ? 23.215 0.188 -1.169 1.00 81.50 174 ILE A O 1
ATOM 1401 N N . ARG A 1 175 ? 21.285 1.060 -1.843 1.00 77.81 175 ARG A N 1
ATOM 1402 C CA . ARG A 1 175 ? 20.560 0.457 -0.711 1.00 77.81 175 ARG A CA 1
ATOM 1403 C C . ARG A 1 175 ? 20.566 -1.068 -0.788 1.00 77.81 175 ARG A C 1
ATOM 1405 O O . ARG A 1 175 ? 20.595 -1.701 0.263 1.00 77.81 175 ARG A O 1
ATOM 1412 N N . ARG A 1 176 ? 20.550 -1.649 -1.992 1.00 75.12 176 ARG A N 1
ATOM 1413 C CA . ARG A 1 176 ? 20.631 -3.103 -2.199 1.00 75.12 176 ARG A CA 1
ATOM 1414 C C . ARG A 1 176 ? 22.016 -3.656 -1.909 1.00 75.12 176 ARG A C 1
ATOM 1416 O O . ARG A 1 176 ? 22.084 -4.711 -1.288 1.00 75.12 176 ARG A O 1
ATOM 1423 N N . SER A 1 177 ? 23.085 -2.949 -2.275 1.00 75.25 177 SER A N 1
ATOM 1424 C CA . SER A 1 177 ? 24.453 -3.416 -2.015 1.00 75.25 177 SER A CA 1
ATOM 1425 C C . SER A 1 177 ? 24.753 -3.580 -0.522 1.00 75.25 177 SER A C 1
ATOM 1427 O O . SER A 1 177 ? 25.541 -4.439 -0.147 1.00 75.25 177 SER A O 1
ATOM 1429 N N . ASN A 1 178 ? 24.056 -2.849 0.356 1.00 71.50 178 ASN A N 1
ATOM 1430 C CA . ASN A 1 178 ? 24.139 -3.067 1.807 1.00 71.50 178 ASN A CA 1
ATOM 1431 C C . ASN A 1 178 ? 23.625 -4.448 2.259 1.00 71.50 178 ASN A C 1
ATOM 1433 O O . ASN A 1 178 ? 24.023 -4.929 3.318 1.00 71.50 178 ASN A O 1
ATOM 1437 N N . PHE A 1 179 ? 22.699 -5.053 1.511 1.00 67.94 179 PHE A N 1
ATOM 1438 C CA . PHE A 1 179 ? 22.090 -6.349 1.836 1.00 67.94 179 PHE A CA 1
ATOM 1439 C C . PHE A 1 179 ? 22.615 -7.492 0.961 1.00 67.94 179 PHE A C 1
ATOM 1441 O O . PHE A 1 179 ? 22.499 -8.649 1.356 1.00 67.94 179 PHE A O 1
ATOM 1448 N N . ASP A 1 180 ? 23.176 -7.163 -0.201 1.00 66.50 180 ASP A N 1
ATOM 1449 C CA . ASP A 1 180 ? 23.822 -8.075 -1.141 1.00 66.50 180 ASP A CA 1
ATOM 1450 C C . ASP A 1 180 ? 25.032 -7.354 -1.764 1.00 66.50 180 ASP A C 1
ATOM 1452 O O . ASP A 1 180 ? 24.908 -6.746 -2.835 1.00 66.50 180 ASP A O 1
ATOM 1456 N N . PRO A 1 181 ? 26.177 -7.294 -1.055 1.00 66.81 181 PRO A N 1
ATOM 1457 C CA . PRO A 1 181 ? 27.382 -6.678 -1.582 1.00 66.81 181 PRO A CA 1
ATOM 1458 C C . PRO A 1 181 ? 27.896 -7.550 -2.725 1.00 66.81 181 PRO A C 1
ATOM 1460 O O . PRO A 1 181 ? 28.613 -8.522 -2.508 1.00 66.81 181 PRO A O 1
ATOM 1463 N N . MET A 1 182 ? 27.511 -7.212 -3.956 1.00 60.56 182 MET A N 1
ATOM 1464 C CA . MET A 1 182 ? 28.187 -7.754 -5.127 1.00 60.56 182 MET A CA 1
ATOM 1465 C C . MET A 1 182 ? 29.648 -7.318 -5.058 1.00 60.56 182 MET A C 1
ATOM 1467 O O . MET A 1 182 ? 29.947 -6.122 -5.067 1.00 60.56 182 MET A O 1
ATOM 1471 N N . GLU A 1 183 ? 30.558 -8.287 -5.008 1.00 51.25 183 GLU A N 1
ATOM 1472 C CA . GLU A 1 183 ? 31.934 -8.070 -5.432 1.00 51.25 183 GLU A CA 1
ATOM 1473 C C . GLU A 1 183 ? 31.875 -7.782 -6.932 1.00 51.25 183 GLU A C 1
ATOM 1475 O O . GLU A 1 183 ? 31.882 -8.688 -7.764 1.00 51.25 183 GLU A O 1
ATOM 1480 N N . PHE A 1 184 ? 31.752 -6.504 -7.296 1.00 52.28 184 PHE A N 1
ATOM 1481 C CA . PHE A 1 184 ? 32.223 -6.092 -8.605 1.00 52.28 184 PHE A CA 1
ATOM 1482 C C . PHE A 1 184 ? 33.708 -6.427 -8.588 1.00 52.28 184 PHE A C 1
ATOM 1484 O O . PHE A 1 184 ? 34.474 -5.782 -7.869 1.00 52.28 184 PHE A O 1
ATOM 1491 N N . GLY A 1 185 ? 34.088 -7.493 -9.298 1.00 43.66 185 GLY A N 1
ATOM 1492 C CA . GLY A 1 185 ? 35.478 -7.694 -9.659 1.00 43.66 185 GLY A CA 1
ATOM 1493 C C . GLY A 1 185 ? 35.941 -6.359 -10.211 1.00 43.66 185 GLY A C 1
ATOM 1494 O O . GLY A 1 185 ? 35.324 -5.833 -11.137 1.00 43.66 185 GLY A O 1
ATOM 1495 N N . ALA A 1 186 ? 36.916 -5.749 -9.543 1.00 42.00 186 ALA A N 1
ATOM 1496 C CA . ALA A 1 186 ? 37.627 -4.653 -10.148 1.00 42.00 186 ALA A CA 1
ATOM 1497 C C . ALA A 1 186 ? 38.158 -5.228 -11.457 1.00 42.00 186 ALA A C 1
ATOM 1499 O O . ALA A 1 186 ? 39.039 -6.088 -11.434 1.00 42.00 186 ALA A O 1
ATOM 1500 N N . ASP A 1 187 ? 37.573 -4.824 -12.579 1.00 41.75 187 ASP A N 1
ATOM 1501 C CA . ASP A 1 187 ? 38.327 -4.826 -13.813 1.00 41.75 187 ASP A CA 1
ATOM 1502 C C . ASP A 1 187 ? 39.481 -3.855 -13.522 1.00 41.75 187 ASP A C 1
ATOM 1504 O O . ASP A 1 187 ? 39.318 -2.633 -13.482 1.00 41.75 187 ASP A O 1
ATOM 1508 N N . GLU A 1 188 ? 40.616 -4.424 -13.110 1.00 48.38 188 GLU A N 1
ATOM 1509 C CA . GLU A 1 188 ? 41.903 -3.756 -13.176 1.00 48.38 188 GLU A CA 1
ATOM 1510 C C . GLU A 1 188 ? 42.072 -3.300 -14.626 1.00 48.38 188 GLU A C 1
ATOM 1512 O O . GLU A 1 188 ? 42.125 -4.157 -15.500 1.00 48.38 188 GLU A O 1
ATOM 1517 N N . GLU A 1 189 ? 42.089 -1.977 -14.839 1.00 44.38 189 GLU A N 1
ATOM 1518 C CA . GLU A 1 189 ? 42.554 -1.189 -16.004 1.00 44.38 189 GLU A CA 1
ATOM 1519 C C . GLU A 1 189 ? 41.574 -0.003 -16.196 1.00 44.38 189 GLU A C 1
ATOM 1521 O O . GLU A 1 189 ? 40.392 -0.193 -16.440 1.00 44.38 189 GLU A O 1
ATOM 1526 N N . GLU A 1 190 ? 41.914 1.277 -16.038 1.00 33.19 190 GLU A N 1
ATOM 1527 C CA . GLU A 1 190 ? 43.183 1.978 -16.199 1.00 33.19 190 GLU A CA 1
ATOM 1528 C C . GLU A 1 190 ? 43.296 3.129 -15.184 1.00 33.19 190 GLU A C 1
ATOM 1530 O O . GLU A 1 190 ? 42.350 3.878 -14.918 1.00 33.19 190 GLU A O 1
ATOM 1535 N N . ALA A 1 191 ? 44.500 3.285 -14.637 1.00 36.78 191 ALA A N 1
ATOM 1536 C CA . ALA A 1 191 ? 44.918 4.470 -13.914 1.00 36.78 191 ALA A CA 1
ATOM 1537 C C . ALA A 1 191 ? 44.918 5.679 -14.862 1.00 36.78 191 ALA A C 1
ATOM 1539 O O . ALA A 1 191 ? 45.724 5.725 -15.786 1.00 36.78 191 ALA A O 1
ATOM 1540 N N . ASN A 1 192 ? 44.070 6.675 -14.598 1.00 32.09 192 ASN A N 1
ATOM 1541 C CA . ASN A 1 192 ? 44.274 8.010 -15.148 1.00 32.09 192 ASN A CA 1
ATOM 1542 C C . ASN A 1 192 ? 45.031 8.859 -14.127 1.00 32.09 192 ASN A C 1
ATOM 1544 O O . ASN A 1 192 ? 44.508 9.261 -13.085 1.00 32.09 192 ASN A O 1
ATOM 1548 N N . GLU A 1 193 ? 46.302 9.058 -14.459 1.00 37.56 193 GLU A N 1
ATOM 1549 C CA . GLU A 1 193 ? 47.176 10.110 -13.971 1.00 37.56 193 GLU A CA 1
ATOM 1550 C C . GLU A 1 193 ? 46.469 11.471 -14.026 1.00 37.56 193 GLU A C 1
ATOM 1552 O O . GLU A 1 193 ? 45.791 11.776 -14.999 1.00 37.56 193 GLU A O 1
ATOM 1557 N N . GLU A 1 194 ? 46.646 12.268 -12.969 1.00 35.72 194 GLU A N 1
ATOM 1558 C CA . GLU A 1 194 ? 46.895 13.721 -12.981 1.00 35.72 194 GLU A CA 1
ATOM 1559 C C . GLU A 1 194 ? 46.413 14.351 -11.666 1.00 35.72 194 GLU A C 1
ATOM 1561 O O . GLU A 1 194 ? 45.303 14.862 -11.577 1.00 35.72 194 GLU A O 1
ATOM 1566 N N . VAL A 1 195 ? 47.287 14.410 -10.652 1.00 34.03 195 VAL A N 1
ATOM 1567 C CA . VAL A 1 195 ? 47.363 15.610 -9.802 1.00 34.03 195 VAL A CA 1
ATOM 1568 C C . VAL A 1 195 ? 48.830 15.912 -9.494 1.00 34.03 195 VAL A C 1
ATOM 1570 O O . VAL A 1 195 ? 49.491 15.233 -8.713 1.00 34.03 195 VAL A O 1
ATOM 1573 N N . ALA A 1 196 ? 49.304 16.924 -10.217 1.00 32.84 196 ALA A N 1
ATOM 1574 C CA . ALA A 1 196 ? 50.370 17.880 -9.945 1.00 32.84 196 ALA A CA 1
ATOM 1575 C C . ALA A 1 196 ? 51.335 17.623 -8.770 1.00 32.84 196 ALA A C 1
ATOM 1577 O O . ALA A 1 196 ? 50.976 17.620 -7.595 1.00 32.84 196 ALA A O 1
ATOM 1578 N N . LYS A 1 197 ? 52.620 17.592 -9.140 1.00 32.75 197 LYS A N 1
ATOM 1579 C CA . LYS A 1 197 ? 53.762 17.945 -8.296 1.00 32.75 197 LYS A CA 1
ATOM 1580 C C . LYS A 1 197 ? 53.556 19.340 -7.689 1.00 32.75 197 LYS A C 1
ATOM 1582 O O . LYS A 1 197 ? 53.506 20.313 -8.435 1.00 32.75 197 LYS A O 1
ATOM 1587 N N . GLU A 1 198 ? 53.566 19.439 -6.365 1.00 36.00 198 GLU A N 1
ATOM 1588 C CA . GLU A 1 198 ? 54.070 20.623 -5.667 1.00 36.00 198 GLU A CA 1
ATOM 1589 C C . GLU A 1 198 ? 55.156 20.182 -4.686 1.00 36.00 198 GLU A C 1
ATOM 1591 O O . GLU A 1 198 ? 54.968 19.319 -3.827 1.00 36.00 198 GLU A O 1
ATOM 1596 N N . GLU A 1 199 ? 56.339 20.741 -4.910 1.00 33.22 199 GLU A N 1
ATOM 1597 C CA . GLU A 1 199 ? 57.546 20.568 -4.124 1.00 33.22 199 GLU A CA 1
ATOM 1598 C C . GLU A 1 199 ? 57.339 21.148 -2.719 1.00 33.22 199 GLU A C 1
ATOM 1600 O O . GLU A 1 199 ? 57.065 22.336 -2.565 1.00 33.22 199 GLU A O 1
ATOM 1605 N N . VAL A 1 200 ? 57.544 20.338 -1.679 1.00 37.03 200 VAL A N 1
ATOM 1606 C CA . VAL A 1 200 ? 57.847 20.854 -0.339 1.00 37.03 200 VAL A CA 1
ATOM 1607 C C . VAL A 1 200 ? 59.228 20.345 0.041 1.00 37.03 200 VAL A C 1
ATOM 1609 O O . VAL A 1 200 ? 59.437 19.176 0.359 1.00 37.03 200 VAL A O 1
ATOM 1612 N N . THR A 1 201 ? 60.187 21.258 -0.059 1.00 36.53 201 THR A N 1
ATOM 1613 C CA . THR A 1 201 ? 61.583 21.115 0.343 1.00 36.53 201 THR A CA 1
ATOM 1614 C C . THR A 1 201 ? 61.696 20.677 1.803 1.00 36.53 201 THR A C 1
ATOM 1616 O O . THR A 1 201 ? 61.240 21.377 2.708 1.00 36.53 201 THR A O 1
ATOM 1619 N N . VAL A 1 202 ? 62.349 19.537 2.023 1.00 35.91 202 VAL A N 1
ATOM 1620 C CA . VAL A 1 202 ? 62.788 19.059 3.337 1.00 35.91 202 VAL A CA 1
ATOM 1621 C C . VAL A 1 202 ? 63.956 19.935 3.792 1.00 35.91 202 VAL A C 1
ATOM 1623 O O . VAL A 1 202 ? 65.041 19.874 3.221 1.00 35.91 202 VAL A O 1
ATOM 1626 N N . GLY A 1 203 ? 63.715 20.782 4.793 1.00 34.91 203 GLY A N 1
ATOM 1627 C CA . GLY A 1 203 ? 64.754 21.488 5.536 1.00 34.91 203 GLY A CA 1
ATOM 1628 C C . GLY A 1 203 ? 65.230 20.639 6.713 1.00 34.91 203 GLY A C 1
ATOM 1629 O O . GLY A 1 203 ? 64.449 20.331 7.610 1.00 34.91 203 GLY A O 1
ATOM 1630 N N . ASP A 1 204 ? 66.506 20.267 6.654 1.00 36.66 204 ASP A N 1
ATOM 1631 C CA . ASP A 1 204 ? 67.326 19.563 7.641 1.00 36.66 204 ASP A CA 1
ATOM 1632 C C . ASP A 1 204 ? 66.982 19.810 9.115 1.00 36.66 204 ASP A C 1
ATOM 1634 O O . ASP A 1 204 ? 66.951 20.950 9.568 1.00 36.66 204 ASP A O 1
ATOM 1638 N N . THR A 1 205 ? 66.903 18.731 9.903 1.00 35.28 205 THR A N 1
ATOM 1639 C CA . THR A 1 205 ? 67.443 18.706 11.276 1.00 35.28 205 THR A CA 1
ATOM 1640 C C . THR A 1 205 ? 67.755 17.270 11.725 1.00 35.28 205 THR A C 1
ATOM 1642 O O . THR A 1 205 ? 66.872 16.532 12.146 1.00 35.28 205 THR A O 1
ATOM 1645 N N . HIS A 1 206 ? 69.037 16.886 11.716 1.00 33.34 206 HIS A N 1
ATOM 1646 C CA . HIS A 1 206 ? 69.579 15.955 12.712 1.00 33.34 206 HIS A CA 1
ATOM 1647 C C . HIS A 1 206 ? 71.067 16.235 13.012 1.00 33.34 206 HIS A C 1
ATOM 1649 O O . HIS A 1 206 ? 71.924 16.066 12.154 1.00 33.34 206 HIS A O 1
ATOM 1655 N N . LEU A 1 207 ? 71.303 16.595 14.283 1.00 36.78 207 LEU A N 1
ATOM 1656 C CA . LEU A 1 207 ? 72.466 16.334 15.154 1.00 36.78 207 LEU A CA 1
ATOM 1657 C C . LEU A 1 207 ? 73.868 16.863 14.787 1.00 36.78 207 LEU A C 1
ATOM 1659 O O . LEU A 1 207 ? 74.587 16.265 13.992 1.00 36.78 207 LEU A O 1
ATOM 1663 N N . ALA A 1 208 ? 74.319 17.841 15.583 1.00 31.42 208 ALA A N 1
ATOM 1664 C CA . ALA A 1 208 ? 75.454 17.691 16.506 1.00 31.42 208 ALA A CA 1
ATOM 1665 C C . ALA A 1 208 ? 75.278 18.632 17.710 1.00 31.42 208 ALA A C 1
ATOM 1667 O O . ALA A 1 208 ? 74.823 19.778 17.488 1.00 31.42 208 ALA A O 1
#

Organism: Ogataea parapolymorpha (strain ATCC 26012 / BCRC 20466 / JCM 22074 / NRRL Y-7560 / DL-1) (NCBI:txid871575)